Protein AF-A0A9D0HNZ4-F1 (afdb_monomer_lite)

Foldseek 3Di:
DQDQACPLPHGPVVLVVLVFDSNDNCSRSQNPQPLPPRHGQVVQPDPCPPVLDDGSSQCQCQDQPCLLQHGPVQADDSNDSQDQRCPLPGGSNVCLVQVFDSNDSVGDRDDDDPPDDDDDDDDDDDDDDDDDDDDDDDDDDDDDDDDDDDDDDPDPAPPLQVQLVVLCVVQFQDADDLALRTDPSNLVSLVVNLVSCVVPQPWAKEWEFEAAPPDDQVSQQSRRQSNQVSSLSNSVSNPHDSVSYDYGYPYNVDQPDDSPDPVSRVVRRGIHIGTPDD

pLDDT: mean 73.33, std 22.2, range [24.03, 97.5]

Sequence (278 aa):
VNNDSDRDGFSNIAEKKAGTNPLDVASHPTLKDTDKDGKPDKDEMGKDSDKYSKSDVVESAILDNDSDGVVDELDSDDADPKNDSDGDGVSNIDEKSAGTNPLDKNEKPEVKEENTTVEENNVTTTTDETAKDTNNTPATVESKEEANTTEDAAVDESGVQKEIRDLLQLEHIKFEVDSSIITPEGIETIKKIYAILKKYPNKKMEIAGHTDSDGDAAYNQNLSQERVDMVKKALIQFGLNGENFTTKGYGESKPLVPNDSPENKAKNRRVEFILIGE

Secondary structure (DSSP, 8-state):
----SS-SSS-HHHHHHHT--TT-TTS-TTT--SS-SSS-HHHH----SSSS-S-GGGTTTT--SS-SSS-TTT-SSTT-TT--SSSSSS-HHHHHHHT--TT-TTS--------------------------------------------S------HHHHHHHHHHTTS---B-TTS-PBPHHHHHHHHHHHHHHTT-TT--EEEEEE--SSS-HHHHHHHHHHHHHHHHHHHHHTT--GGGEEEEE-GGGS-SS-TTSHHHHHHHSEEEEEE---

Radius of gyration: 26.39 Å; chains: 1; bounding box: 71×68×71 Å

Structure (mmCIF, N/CA/C/O backbone):
data_AF-A0A9D0HNZ4-F1
#
_entry.id   AF-A0A9D0HNZ4-F1
#
loop_
_atom_site.group_PDB
_atom_site.id
_atom_site.type_symbol
_atom_site.label_atom_id
_atom_site.label_alt_id
_atom_site.label_comp_id
_atom_site.label_asym_id
_atom_site.label_entity_id
_atom_site.label_seq_id
_atom_site.pdbx_PDB_ins_code
_atom_site.Cartn_x
_atom_site.Cartn_y
_atom_site.Cartn_z
_atom_site.occupancy
_atom_site.B_iso_or_equiv
_atom_site.auth_seq_id
_atom_site.auth_comp_id
_atom_site.auth_asym_id
_atom_site.auth_atom_id
_atom_site.pdbx_PDB_model_num
ATOM 1 N N . VAL A 1 1 ? 34.260 13.619 -16.881 1.00 50.41 1 VAL A N 1
ATOM 2 C CA . VAL A 1 1 ? 33.749 14.669 -17.787 1.00 50.41 1 VAL A CA 1
ATOM 3 C C . VAL A 1 1 ? 32.467 15.154 -17.157 1.00 50.41 1 VAL A C 1
ATOM 5 O O . VAL A 1 1 ? 31.554 14.346 -17.050 1.00 50.41 1 VAL A O 1
ATOM 8 N N . ASN A 1 2 ? 32.427 16.392 -16.667 1.00 61.09 2 ASN A N 1
ATOM 9 C CA . ASN A 1 2 ? 31.177 16.981 -16.191 1.00 61.09 2 ASN A CA 1
ATOM 10 C C . ASN A 1 2 ? 30.429 17.451 -17.433 1.00 61.09 2 ASN A C 1
ATOM 12 O O . ASN A 1 2 ? 30.530 18.608 -17.826 1.00 61.09 2 ASN A O 1
ATOM 16 N N . ASN A 1 3 ? 29.799 16.493 -18.109 1.00 86.19 3 ASN A N 1
ATOM 17 C CA . ASN A 1 3 ? 28.747 16.821 -19.045 1.00 86.19 3 ASN A CA 1
ATOM 18 C C . ASN A 1 3 ? 27.539 17.239 -18.208 1.00 86.19 3 ASN A C 1
ATOM 20 O O . ASN A 1 3 ? 27.162 16.540 -17.268 1.00 86.19 3 ASN A O 1
ATOM 24 N N . ASP A 1 4 ? 27.043 18.403 -18.573 1.00 86.50 4 ASP A N 1
ATOM 25 C CA . ASP A 1 4 ? 25.838 19.099 -18.159 1.00 86.50 4 ASP A CA 1
ATOM 26 C C . ASP A 1 4 ? 25.234 19.485 -19.520 1.00 86.50 4 ASP A C 1
ATOM 28 O O . ASP A 1 4 ? 25.934 20.088 -20.351 1.00 86.50 4 ASP A O 1
ATOM 32 N N . SER A 1 5 ? 24.056 18.952 -19.847 1.00 90.56 5 SER A N 1
ATOM 33 C CA . SER A 1 5 ? 23.612 18.839 -21.249 1.00 90.56 5 SER A CA 1
ATOM 34 C C . SER A 1 5 ? 22.492 19.804 -21.625 1.00 90.56 5 SER A C 1
ATOM 36 O O . SER A 1 5 ? 22.476 20.290 -22.759 1.00 90.56 5 SER A O 1
ATOM 38 N N . ASP A 1 6 ? 21.618 20.132 -20.681 1.00 85.31 6 ASP A N 1
ATOM 39 C CA . ASP A 1 6 ? 20.603 21.187 -20.761 1.00 85.31 6 ASP A CA 1
ATOM 40 C C . ASP A 1 6 ? 21.066 22.506 -20.110 1.00 85.31 6 ASP A C 1
ATOM 42 O O . ASP A 1 6 ? 20.575 23.566 -20.511 1.00 85.31 6 ASP A O 1
ATOM 46 N N . ARG A 1 7 ? 22.113 22.467 -19.266 1.00 87.81 7 ARG A N 1
ATOM 47 C CA . ARG A 1 7 ? 22.748 23.611 -18.577 1.00 87.81 7 ARG A CA 1
ATOM 48 C C . ARG A 1 7 ? 21.975 24.098 -17.362 1.00 87.81 7 ARG A C 1
ATOM 50 O O . ARG A 1 7 ? 21.960 25.300 -17.086 1.00 87.81 7 ARG A O 1
ATOM 57 N N . ASP A 1 8 ? 21.362 23.158 -16.651 1.00 82.69 8 ASP A N 1
ATOM 58 C CA . ASP A 1 8 ? 20.686 23.387 -15.376 1.00 82.69 8 ASP A CA 1
ATOM 59 C C . ASP A 1 8 ? 21.688 23.637 -14.215 1.00 82.69 8 ASP A C 1
ATOM 61 O O . ASP A 1 8 ? 21.381 24.362 -13.268 1.00 82.69 8 ASP A O 1
ATOM 65 N N . GLY A 1 9 ? 22.932 23.150 -14.348 1.00 84.06 9 GLY A N 1
ATOM 66 C CA . GLY A 1 9 ? 24.028 23.281 -13.378 1.00 84.06 9 GLY A CA 1
ATOM 67 C C . GLY A 1 9 ? 24.435 21.968 -12.694 1.00 84.06 9 GLY A C 1
ATOM 68 O O . GLY A 1 9 ? 25.461 21.919 -12.001 1.00 84.06 9 GLY A O 1
ATOM 69 N N . PHE A 1 10 ? 23.672 20.899 -12.902 1.00 82.25 10 PHE A N 1
ATOM 70 C CA . PHE A 1 10 ? 23.975 19.532 -12.508 1.00 82.25 10 PHE A CA 1
ATOM 71 C C . PHE A 1 10 ? 24.675 18.796 -13.655 1.00 82.25 10 PHE A C 1
ATOM 73 O O . PHE A 1 10 ? 24.855 19.297 -14.757 1.00 82.25 10 PHE A O 1
ATOM 80 N N . SER A 1 11 ? 25.201 17.608 -13.364 1.00 88.06 11 SER A N 1
ATOM 81 C CA . SER A 1 11 ? 25.812 16.773 -14.402 1.00 88.06 11 SER A CA 1
ATOM 82 C C . SER A 1 11 ? 24.901 15.603 -14.720 1.00 88.06 11 SER A C 1
ATOM 84 O O . SER A 1 11 ? 24.328 15.038 -13.786 1.00 88.06 11 SER A O 1
ATOM 86 N N . ASN A 1 12 ? 24.933 15.120 -15.967 1.00 84.88 12 ASN A N 1
ATOM 87 C CA . ASN A 1 12 ? 24.149 13.967 -16.440 1.00 84.88 12 ASN A CA 1
ATOM 88 C C . ASN A 1 12 ? 24.266 12.715 -15.537 1.00 84.88 12 ASN A C 1
ATOM 90 O O . ASN A 1 12 ? 23.434 11.812 -15.597 1.00 84.88 12 ASN A O 1
ATOM 94 N N . ILE A 1 13 ? 25.337 12.614 -14.738 1.00 84.81 13 ILE A N 1
ATOM 95 C CA . ILE A 1 13 ? 25.594 11.526 -13.781 1.00 84.81 13 ILE A CA 1
ATOM 96 C C . ILE A 1 13 ? 24.868 11.755 -12.443 1.00 84.81 13 ILE A C 1
ATOM 98 O O . ILE A 1 13 ? 24.419 10.792 -11.827 1.00 84.81 13 ILE A O 1
ATOM 102 N N . ALA A 1 14 ? 24.768 13.005 -11.984 1.00 82.00 14 ALA A N 1
ATOM 103 C CA . ALA A 1 14 ? 24.044 13.381 -10.771 1.00 82.00 14 ALA A CA 1
ATOM 104 C C . ALA A 1 14 ? 22.527 13.294 -10.987 1.00 82.00 14 ALA A C 1
ATOM 106 O O . ALA A 1 14 ? 21.836 12.676 -10.187 1.00 82.00 14 ALA A O 1
ATOM 107 N N . GLU A 1 15 ? 22.040 13.814 -12.110 1.00 84.00 15 GLU A N 1
ATOM 108 C CA . GLU A 1 15 ? 20.633 13.769 -12.524 1.00 84.00 15 GLU A CA 1
ATOM 109 C C . GLU A 1 15 ? 20.134 12.330 -12.674 1.00 84.00 15 GLU A C 1
ATOM 111 O O . GLU A 1 15 ? 19.195 11.911 -12.001 1.00 84.00 15 GLU A O 1
ATOM 116 N N . LYS A 1 16 ? 20.874 11.497 -13.421 1.00 82.31 16 LYS A N 1
ATOM 117 C CA . LYS A 1 16 ? 20.586 10.060 -13.534 1.00 82.31 16 LYS A CA 1
ATOM 118 C C . LYS A 1 16 ? 20.648 9.312 -12.189 1.00 82.31 16 LYS A C 1
ATOM 120 O O . LYS A 1 16 ? 20.080 8.229 -12.076 1.00 82.31 16 LYS A O 1
ATOM 125 N N . LYS A 1 17 ? 21.331 9.855 -11.174 1.00 78.00 17 LYS A N 1
ATOM 126 C CA . LYS A 1 17 ? 21.324 9.315 -9.804 1.00 78.00 17 LYS A CA 1
ATOM 127 C C . LYS A 1 17 ? 20.122 9.822 -8.987 1.00 78.00 17 LYS A C 1
ATOM 129 O O . LYS A 1 17 ? 19.661 9.096 -8.115 1.00 78.00 17 LYS A O 1
ATOM 134 N N . ALA A 1 18 ? 19.629 11.030 -9.262 1.00 68.88 18 ALA A N 1
ATOM 135 C CA . ALA A 1 18 ? 18.406 11.596 -8.685 1.00 68.88 18 ALA A CA 1
ATOM 136 C C . ALA A 1 18 ? 17.118 11.079 -9.364 1.00 68.88 18 ALA A C 1
ATOM 138 O O . ALA A 1 18 ? 16.029 11.256 -8.829 1.00 68.88 18 ALA A O 1
ATOM 139 N N . GLY A 1 19 ? 17.237 10.435 -10.529 1.00 72.94 19 GLY A N 1
ATOM 140 C CA . GLY A 1 19 ? 16.106 9.951 -11.325 1.00 72.94 19 GLY A CA 1
ATOM 141 C C . GLY A 1 19 ? 15.542 10.985 -12.304 1.00 72.94 19 GLY A C 1
ATOM 142 O O . GLY A 1 19 ? 14.484 10.745 -12.877 1.00 72.94 19 GLY A O 1
ATOM 143 N N . THR A 1 20 ? 16.228 12.112 -12.515 1.00 77.25 20 THR A N 1
ATOM 144 C CA . THR A 1 20 ? 15.777 13.177 -13.422 1.00 77.25 20 THR A CA 1
ATOM 145 C C . THR A 1 20 ? 16.354 13.047 -14.840 1.00 77.25 20 THR A C 1
ATOM 147 O O . THR A 1 20 ? 17.229 12.212 -15.100 1.00 77.25 20 THR A O 1
ATOM 150 N N . ASN A 1 21 ? 15.808 13.816 -15.789 1.00 80.25 21 ASN A N 1
ATOM 151 C CA . ASN A 1 21 ? 16.063 13.690 -17.228 1.00 80.25 21 ASN A CA 1
ATOM 152 C C . ASN A 1 21 ? 17.145 14.672 -17.732 1.00 80.25 21 ASN A C 1
ATOM 154 O O . ASN A 1 21 ? 16.831 15.844 -17.918 1.00 80.25 21 ASN A O 1
ATOM 158 N N . PRO A 1 22 ? 18.357 14.200 -18.091 1.00 86.25 22 PRO A N 1
ATOM 159 C CA . PRO A 1 22 ? 19.512 15.062 -18.339 1.00 86.25 22 PRO A CA 1
ATOM 160 C C . PRO A 1 22 ? 19.612 15.597 -19.771 1.00 86.25 22 PRO A C 1
ATOM 162 O O . PRO A 1 22 ? 20.643 15.466 -20.448 1.00 86.25 22 PRO A O 1
ATOM 165 N N . LEU A 1 23 ? 18.475 16.100 -20.246 1.00 87.69 23 LEU A N 1
ATOM 166 C CA . LEU A 1 23 ? 18.207 16.746 -21.532 1.00 87.69 23 LEU A CA 1
ATOM 167 C C . LEU A 1 23 ? 17.050 17.768 -21.409 1.00 87.69 23 LEU A C 1
ATOM 169 O O . LEU A 1 23 ? 16.544 18.237 -22.432 1.00 87.69 23 LEU A O 1
ATOM 173 N N . ASP A 1 24 ? 16.591 18.069 -20.193 1.00 81.44 24 ASP A N 1
ATOM 174 C CA . ASP A 1 24 ? 15.400 18.858 -19.894 1.00 81.44 24 ASP A CA 1
ATOM 175 C C . ASP A 1 24 ? 15.616 19.691 -18.626 1.00 81.44 24 ASP A C 1
ATOM 177 O O . ASP A 1 24 ? 15.477 19.205 -17.508 1.00 81.44 24 ASP A O 1
ATOM 181 N N . VAL A 1 25 ? 15.869 20.986 -18.823 1.00 81.25 25 VAL A N 1
ATOM 182 C CA . VAL A 1 25 ? 16.140 21.979 -17.767 1.00 81.25 25 VAL A CA 1
ATOM 183 C C . VAL A 1 25 ? 14.995 22.154 -16.749 1.00 81.25 25 VAL A C 1
ATOM 185 O O . VAL A 1 25 ? 15.185 22.801 -15.721 1.00 81.25 25 VAL A O 1
ATOM 188 N N . ALA A 1 26 ? 13.796 21.614 -17.014 1.00 76.69 26 ALA A N 1
ATOM 189 C CA . ALA A 1 26 ? 12.716 21.545 -16.025 1.00 76.69 26 ALA A CA 1
ATOM 190 C C . ALA A 1 26 ? 12.848 20.328 -15.085 1.00 76.69 26 ALA A C 1
ATOM 192 O O . ALA A 1 26 ? 12.381 20.375 -13.950 1.00 76.69 26 ALA A O 1
ATOM 193 N N . SER A 1 27 ? 13.529 19.264 -15.519 1.00 74.56 27 SER A N 1
ATOM 194 C CA . SER A 1 27 ? 13.831 18.050 -14.749 1.00 74.56 27 SER A CA 1
ATOM 195 C C . SER A 1 27 ? 15.070 18.244 -13.855 1.00 74.56 27 SER A C 1
ATOM 197 O O . SER A 1 27 ? 15.983 17.423 -13.802 1.00 74.56 27 SER A O 1
ATOM 199 N N . HIS A 1 28 ? 15.112 19.364 -13.139 1.00 77.69 28 HIS A N 1
ATOM 200 C CA . HIS A 1 28 ? 16.240 19.760 -12.298 1.00 77.69 28 HIS A CA 1
ATOM 201 C C . HIS A 1 28 ? 16.251 18.945 -10.985 1.00 77.69 28 HIS A C 1
ATOM 203 O O . HIS A 1 28 ? 15.214 18.877 -10.319 1.00 77.69 28 HIS A O 1
ATOM 209 N N . PRO A 1 29 ? 17.385 18.379 -10.518 1.00 74.69 29 PRO A N 1
ATOM 210 C CA . PRO A 1 29 ? 17.441 17.541 -9.309 1.00 74.69 29 PRO A CA 1
ATOM 211 C C . PRO A 1 29 ? 16.945 18.175 -8.001 1.00 74.69 29 PRO A C 1
ATOM 213 O O . PRO A 1 29 ? 16.698 17.452 -7.043 1.00 74.69 29 PRO A O 1
ATOM 216 N N . THR A 1 30 ? 16.808 19.505 -7.932 1.00 74.75 30 THR A N 1
ATOM 217 C CA . THR A 1 30 ? 16.217 20.211 -6.773 1.00 74.75 30 THR A CA 1
ATOM 218 C C . THR A 1 30 ? 14.801 20.750 -7.015 1.00 74.75 30 THR A C 1
ATOM 220 O O . THR A 1 30 ? 14.305 21.515 -6.189 1.00 74.75 30 THR A O 1
ATOM 223 N N . LEU A 1 31 ? 14.216 20.451 -8.177 1.00 72.06 31 LEU A N 1
ATOM 224 C CA . LEU A 1 31 ? 12.817 20.712 -8.548 1.00 72.06 31 LEU A CA 1
ATOM 225 C C . LEU A 1 31 ? 12.065 19.402 -8.843 1.00 72.06 31 LEU A C 1
ATOM 227 O O . LEU A 1 31 ? 10.914 19.439 -9.264 1.00 72.06 31 LEU A O 1
ATOM 231 N N . LYS A 1 32 ? 12.723 18.252 -8.637 1.00 71.31 32 LYS A N 1
ATOM 232 C CA . LYS A 1 32 ? 12.044 16.974 -8.476 1.00 71.31 32 LYS A CA 1
ATOM 233 C C . LYS A 1 32 ? 11.139 17.096 -7.251 1.00 71.31 32 LYS A C 1
ATOM 235 O O . LYS A 1 32 ? 11.575 17.594 -6.217 1.00 71.31 32 LYS A O 1
ATOM 240 N N . ASP A 1 33 ? 9.899 16.715 -7.469 1.00 63.16 33 ASP A N 1
ATOM 241 C CA . ASP A 1 33 ? 8.741 16.773 -6.592 1.00 63.16 33 ASP A CA 1
ATOM 242 C C . ASP A 1 33 ? 8.030 15.448 -6.911 1.00 63.16 33 ASP A C 1
ATOM 244 O O . ASP A 1 33 ? 7.762 15.150 -8.087 1.00 63.16 33 ASP A O 1
ATOM 248 N N . THR A 1 34 ? 7.955 14.559 -5.920 1.00 67.56 34 THR A N 1
ATOM 249 C CA . THR A 1 34 ? 7.777 13.119 -6.162 1.00 67.56 34 THR A CA 1
ATOM 250 C C . THR A 1 34 ? 6.326 12.687 -6.049 1.00 67.56 34 THR A C 1
ATOM 252 O O . THR A 1 34 ? 5.860 11.939 -6.917 1.00 67.56 34 THR A O 1
ATOM 255 N N . ASP A 1 35 ? 5.606 13.175 -5.041 1.00 57.19 35 ASP A N 1
ATOM 256 C CA . ASP A 1 35 ? 4.173 12.944 -4.854 1.00 57.19 35 ASP A CA 1
ATOM 257 C C . ASP A 1 35 ? 3.288 14.056 -5.459 1.00 57.19 35 ASP A C 1
ATOM 259 O O . ASP A 1 35 ? 2.143 13.760 -5.822 1.00 57.19 35 ASP A O 1
ATOM 263 N N . LYS A 1 36 ? 3.861 15.237 -5.759 1.00 60.44 36 LYS A N 1
ATOM 264 C CA . LYS A 1 36 ? 3.233 16.403 -6.417 1.00 60.44 36 LYS A CA 1
ATOM 265 C C . LYS A 1 36 ? 2.392 17.266 -5.473 1.00 60.44 36 LYS A C 1
ATOM 267 O O . LYS A 1 36 ? 1.405 17.857 -5.925 1.00 60.44 36 LYS A O 1
ATOM 272 N N . ASP A 1 3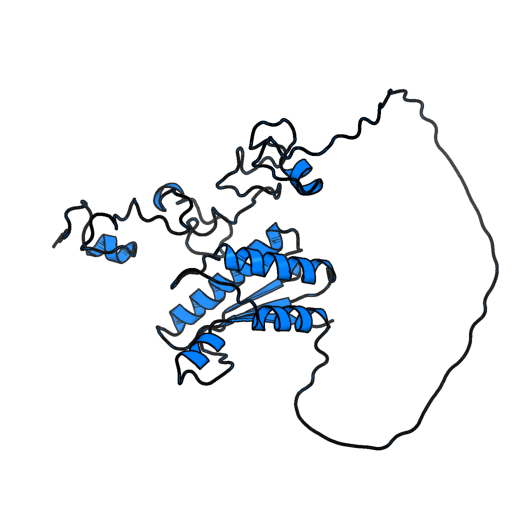7 ? 2.787 17.365 -4.200 1.00 56.25 37 ASP A N 1
ATOM 273 C CA . ASP A 1 37 ? 2.239 18.340 -3.238 1.00 56.25 37 ASP A CA 1
ATOM 274 C C . ASP A 1 37 ? 2.599 19.803 -3.610 1.00 56.25 37 ASP A C 1
ATOM 276 O O . ASP A 1 37 ? 1.830 20.736 -3.359 1.00 56.25 37 ASP A O 1
ATOM 280 N N . GLY A 1 38 ? 3.724 20.005 -4.309 1.00 59.53 38 GLY A N 1
ATOM 281 C CA . GLY A 1 38 ? 4.279 21.306 -4.696 1.00 59.53 38 GLY A CA 1
ATOM 282 C C . GLY A 1 38 ? 5.527 21.731 -3.906 1.00 59.53 38 GLY A C 1
ATOM 283 O O . GLY A 1 38 ? 6.057 22.826 -4.146 1.00 59.53 38 GLY A O 1
ATOM 284 N N . LYS A 1 39 ? 6.018 20.888 -2.993 1.00 62.75 39 LYS A N 1
ATOM 285 C CA . LYS A 1 39 ? 7.312 20.978 -2.314 1.00 62.75 39 LYS A CA 1
ATOM 286 C C . LYS A 1 39 ? 8.316 20.058 -3.040 1.00 62.75 39 LYS A C 1
ATOM 288 O O . LYS A 1 39 ? 8.020 18.911 -3.340 1.00 62.75 39 LYS A O 1
ATOM 293 N N . PRO A 1 40 ? 9.534 20.523 -3.372 1.00 66.50 40 PRO A N 1
ATOM 294 C CA . PRO A 1 40 ? 10.525 19.641 -3.988 1.00 66.50 40 PRO A CA 1
ATOM 295 C C . PRO A 1 40 ? 11.164 18.684 -2.973 1.00 66.50 40 PRO A C 1
ATOM 297 O O . PRO A 1 40 ? 11.567 19.153 -1.906 1.00 66.50 40 PRO A O 1
ATOM 300 N N . ASP A 1 41 ? 11.447 17.439 -3.387 1.00 65.88 41 ASP A N 1
ATOM 301 C CA . ASP A 1 41 ? 12.134 16.348 -2.659 1.00 65.88 41 ASP A CA 1
ATOM 302 C C . ASP A 1 41 ? 13.143 16.830 -1.600 1.00 65.88 41 ASP A C 1
ATOM 304 O O . ASP A 1 41 ? 13.231 16.355 -0.471 1.00 65.88 41 ASP A O 1
ATOM 308 N N . LYS A 1 42 ? 13.996 17.768 -2.019 1.00 65.31 42 LYS A N 1
ATOM 309 C CA . LYS A 1 42 ? 15.138 18.293 -1.264 1.00 65.31 42 LYS A CA 1
ATOM 310 C C . LYS A 1 42 ? 14.772 19.110 -0.019 1.00 65.31 42 LYS A C 1
ATOM 312 O O . LYS A 1 42 ? 15.663 19.333 0.799 1.00 65.31 42 LYS A O 1
ATOM 317 N N . ASP A 1 43 ? 13.531 19.579 0.095 1.00 64.81 43 ASP A N 1
ATOM 318 C CA . ASP A 1 43 ? 13.022 20.307 1.265 1.00 64.81 43 ASP A CA 1
ATOM 319 C C . ASP A 1 43 ? 12.318 19.359 2.253 1.00 64.81 43 ASP A C 1
ATOM 321 O O . ASP A 1 43 ? 12.326 19.627 3.451 1.00 64.81 43 ASP A O 1
ATOM 325 N N . GLU A 1 44 ? 11.804 18.222 1.770 1.00 62.72 44 GLU A N 1
ATOM 326 C CA . GLU A 1 44 ? 11.211 17.142 2.574 1.00 62.72 44 GLU A CA 1
ATOM 327 C C . GLU A 1 44 ? 12.248 16.125 3.097 1.00 62.72 44 GLU A C 1
ATOM 329 O O . GLU A 1 44 ? 11.916 15.240 3.881 1.00 62.72 44 GLU A O 1
ATOM 334 N N . MET A 1 45 ? 13.509 16.198 2.642 1.00 55.31 45 MET A N 1
ATOM 335 C CA . MET A 1 45 ? 14.589 15.258 2.990 1.00 55.31 45 MET A CA 1
ATOM 336 C C . MET A 1 45 ? 14.959 15.292 4.490 1.00 55.31 45 MET A C 1
ATOM 338 O O . MET A 1 45 ? 15.962 15.888 4.904 1.00 55.31 45 MET A O 1
ATOM 342 N N . GLY A 1 46 ? 14.152 14.607 5.296 1.00 54.97 46 GLY A N 1
ATOM 343 C CA . GLY A 1 46 ? 14.283 14.453 6.736 1.00 54.97 46 GLY A CA 1
ATOM 344 C C . GLY A 1 46 ? 15.243 13.335 7.154 1.00 54.97 46 GLY A C 1
ATOM 345 O O . GLY A 1 46 ? 16.391 13.235 6.703 1.00 54.97 46 GLY A O 1
ATOM 346 N N . LYS A 1 47 ? 14.797 12.534 8.123 1.00 46.12 47 LYS A N 1
ATOM 347 C CA . LYS A 1 47 ? 15.516 11.361 8.630 1.00 46.12 47 LYS A CA 1
ATOM 348 C C . LYS A 1 47 ? 14.544 10.204 8.865 1.00 46.12 47 LYS A C 1
ATOM 350 O O . LYS A 1 47 ? 14.332 9.880 10.033 1.00 46.12 47 LYS A O 1
ATOM 355 N N . ASP A 1 48 ? 14.067 9.564 7.795 1.00 48.34 48 ASP A N 1
ATOM 356 C CA . ASP A 1 48 ? 13.583 8.166 7.788 1.00 48.34 48 ASP A CA 1
ATOM 357 C C . ASP A 1 48 ? 12.922 7.766 9.122 1.00 48.34 48 ASP A C 1
ATOM 359 O O . ASP A 1 48 ? 13.511 7.085 9.980 1.00 48.34 48 ASP A O 1
ATOM 363 N N . SER A 1 49 ? 11.736 8.333 9.343 1.00 51.66 49 SER A N 1
ATOM 364 C CA . SER A 1 49 ? 11.079 8.329 10.649 1.00 51.66 49 SER A CA 1
ATOM 365 C C . SER A 1 49 ? 10.707 6.913 11.102 1.00 51.66 49 SER A C 1
ATOM 367 O O . SER A 1 49 ? 10.866 6.570 12.282 1.00 51.66 49 SER A O 1
ATOM 369 N N . ASP A 1 50 ? 10.265 6.056 10.173 1.00 50.03 50 ASP A N 1
ATOM 370 C CA . ASP A 1 50 ? 9.680 4.749 10.489 1.00 50.03 50 ASP A CA 1
ATOM 371 C C . ASP A 1 50 ? 10.488 3.511 10.030 1.00 50.03 50 ASP A C 1
ATOM 373 O O . ASP A 1 50 ? 10.354 2.458 10.667 1.00 50.03 50 ASP A O 1
ATOM 377 N N . LYS A 1 51 ? 11.438 3.650 9.085 1.00 50.16 51 LYS A N 1
ATOM 378 C CA . LYS A 1 51 ? 12.282 2.588 8.477 1.00 50.16 51 LYS A CA 1
ATOM 379 C C . LYS A 1 51 ? 11.583 1.668 7.470 1.00 50.16 51 LYS A C 1
ATOM 381 O O . LYS A 1 51 ? 12.161 0.630 7.123 1.00 50.16 51 LYS A O 1
ATOM 386 N N . TYR A 1 52 ? 10.378 1.996 7.003 1.00 43.88 52 TYR A N 1
ATOM 387 C CA . TYR A 1 52 ? 9.617 1.168 6.057 1.00 43.88 52 TYR A CA 1
ATOM 388 C C . TYR A 1 52 ? 9.720 1.626 4.593 1.00 43.88 52 TYR A C 1
ATOM 390 O O . TYR A 1 52 ? 9.394 0.841 3.700 1.00 43.88 52 TYR A O 1
ATOM 398 N N . SER A 1 53 ? 10.252 2.816 4.298 1.00 48.22 53 SER A N 1
ATOM 399 C CA . SER A 1 53 ? 10.638 3.214 2.935 1.00 48.22 53 SER A CA 1
ATOM 400 C C . SER A 1 53 ? 11.899 4.086 2.894 1.00 48.22 53 SER A C 1
ATOM 402 O O . SER A 1 53 ? 12.427 4.512 3.913 1.00 48.22 53 SER A O 1
ATOM 404 N N . LYS A 1 54 ? 12.493 4.248 1.701 1.00 44.41 54 LYS A N 1
ATOM 405 C CA . LYS A 1 54 ? 13.801 4.924 1.512 1.00 44.41 54 LYS A CA 1
ATOM 406 C C . LYS A 1 54 ? 13.694 6.394 1.085 1.00 44.41 54 LYS A C 1
ATOM 408 O O . LYS A 1 54 ? 14.669 6.942 0.569 1.00 44.41 54 LYS A O 1
ATOM 413 N N . SER A 1 55 ? 12.523 6.992 1.263 1.00 50.50 55 SER A N 1
ATOM 414 C CA . SER A 1 55 ? 12.168 8.315 0.759 1.00 50.50 55 SER A CA 1
ATOM 415 C C . SER A 1 55 ? 11.094 8.926 1.656 1.00 50.50 55 SER A C 1
ATOM 417 O O . SER A 1 55 ? 9.930 8.582 1.492 1.00 50.50 55 SER A O 1
ATOM 419 N N . ASP A 1 56 ? 11.476 9.868 2.530 1.00 49.00 56 ASP A N 1
ATOM 420 C CA . ASP A 1 56 ? 10.514 10.735 3.241 1.00 49.00 56 ASP A CA 1
ATOM 421 C C . ASP A 1 56 ? 9.566 11.432 2.224 1.00 49.00 56 ASP A C 1
ATOM 423 O O . ASP A 1 56 ? 8.371 11.528 2.471 1.00 49.00 56 ASP A O 1
ATOM 427 N N . VAL A 1 57 ? 10.081 11.744 1.017 1.00 48.94 57 VAL A N 1
ATOM 428 C CA . VAL A 1 57 ? 9.432 12.348 -0.187 1.00 48.94 57 VAL A CA 1
ATOM 429 C C . VAL A 1 57 ? 8.258 11.559 -0.823 1.00 48.94 57 VAL A C 1
ATOM 431 O O . VAL A 1 57 ? 7.937 11.699 -2.004 1.00 48.94 57 VAL A O 1
ATOM 434 N N . VAL A 1 58 ? 7.720 10.585 -0.093 1.00 49.00 58 VAL A N 1
ATOM 435 C CA . VAL A 1 58 ? 6.593 9.696 -0.453 1.00 49.00 58 VAL A CA 1
ATOM 436 C C . VAL A 1 58 ? 5.640 9.520 0.740 1.00 49.00 58 VAL A C 1
ATOM 438 O O . VAL A 1 58 ? 4.542 8.973 0.609 1.00 49.00 58 VAL A O 1
ATOM 441 N N . GLU A 1 59 ? 6.075 9.946 1.922 1.00 53.09 59 GLU A N 1
ATOM 442 C CA . GLU A 1 59 ? 5.397 9.759 3.192 1.00 53.09 59 GLU A CA 1
ATOM 443 C C . GLU A 1 59 ? 4.725 11.059 3.650 1.00 53.09 59 GLU A C 1
ATOM 445 O O . GLU A 1 59 ? 3.682 10.961 4.286 1.00 53.09 59 GLU A O 1
ATOM 450 N N . SER A 1 60 ? 5.236 12.233 3.251 1.00 55.22 60 SER A N 1
ATOM 451 C CA . SER A 1 60 ? 4.685 13.575 3.515 1.00 55.22 60 SER A CA 1
ATOM 452 C C . SER A 1 60 ? 3.169 13.671 3.299 1.00 55.22 60 SER A C 1
ATOM 454 O O . SER A 1 60 ? 2.428 13.894 4.253 1.00 55.22 60 SER A O 1
ATOM 456 N N . ALA A 1 61 ? 2.680 13.400 2.083 1.00 53.62 61 ALA A N 1
ATOM 457 C CA . ALA A 1 61 ? 1.255 13.487 1.734 1.00 53.62 61 ALA A CA 1
ATOM 458 C C . ALA A 1 61 ? 0.353 12.391 2.357 1.00 53.62 61 ALA A C 1
ATOM 460 O O . ALA A 1 61 ? -0.812 12.242 1.971 1.00 53.62 61 ALA A O 1
ATOM 461 N N . ILE A 1 62 ? 0.886 11.560 3.262 1.00 57.88 62 ILE A N 1
ATOM 462 C CA . ILE A 1 62 ? 0.188 10.421 3.881 1.00 57.88 62 ILE A CA 1
ATOM 463 C C . ILE A 1 62 ? 0.398 10.364 5.405 1.00 57.88 62 ILE A C 1
ATOM 465 O O . ILE A 1 62 ? -0.463 9.818 6.089 1.00 57.88 62 ILE A O 1
ATOM 469 N N . LEU A 1 63 ? 1.513 10.852 5.959 1.00 66.62 63 LEU A N 1
ATOM 470 C CA . LEU A 1 63 ? 1.826 10.806 7.393 1.00 66.62 63 LEU A CA 1
ATOM 471 C C . LEU A 1 63 ? 0.883 11.718 8.195 1.00 66.62 63 LEU A C 1
ATOM 473 O O . LEU A 1 63 ? 0.549 12.789 7.728 1.00 66.62 63 LEU A O 1
ATOM 477 N N . ASP A 1 64 ? 0.424 11.230 9.348 1.00 71.44 64 ASP A N 1
ATOM 478 C CA . ASP A 1 64 ? -0.528 11.849 10.292 1.00 71.44 64 ASP A CA 1
ATOM 479 C C . ASP A 1 64 ? 0.042 11.471 11.675 1.00 71.44 64 ASP A C 1
ATOM 481 O O . ASP A 1 64 ? -0.337 10.454 12.275 1.00 71.44 64 ASP A O 1
ATOM 485 N N . ASN A 1 65 ? 1.150 12.130 12.044 1.00 80.12 65 ASN A N 1
ATOM 486 C CA . ASN A 1 65 ? 2.106 11.682 13.070 1.00 80.12 65 ASN A CA 1
ATOM 487 C C . ASN A 1 65 ? 1.520 11.680 14.490 1.00 80.12 65 ASN A C 1
ATOM 489 O O . ASN A 1 65 ? 1.799 10.762 15.269 1.00 80.12 65 ASN A O 1
ATOM 493 N N . ASP A 1 66 ? 0.669 12.650 14.814 1.00 76.56 66 ASP A N 1
ATOM 494 C CA . ASP A 1 66 ? -0.059 12.706 16.082 1.00 76.56 66 ASP A CA 1
ATOM 495 C C . ASP A 1 66 ? -1.467 12.075 16.029 1.00 76.56 66 ASP A C 1
ATOM 497 O O . ASP A 1 66 ? -2.072 11.808 17.075 1.00 76.56 66 ASP A O 1
ATOM 501 N N . SER A 1 67 ? -1.921 11.707 14.823 1.00 84.38 67 SER A N 1
ATOM 502 C CA . SER A 1 67 ? -3.208 11.074 14.527 1.00 84.38 67 SER A CA 1
ATOM 503 C C . SER A 1 67 ? -4.438 11.986 14.673 1.00 84.38 67 SER A C 1
ATOM 505 O O . SER A 1 67 ? -5.543 11.471 14.912 1.00 84.38 67 SER A O 1
ATOM 507 N N . ASP A 1 68 ? -4.301 13.301 14.473 1.00 77.50 68 ASP A N 1
ATOM 508 C CA . ASP A 1 68 ? -5.382 14.294 14.566 1.00 77.50 68 ASP A CA 1
ATOM 509 C C . ASP A 1 68 ? -6.331 14.375 13.357 1.00 77.50 68 ASP A C 1
ATOM 511 O O . ASP A 1 68 ? -7.501 14.694 13.549 1.00 77.50 68 ASP A O 1
ATOM 515 N N . GLY A 1 69 ? -5.903 13.974 12.150 1.00 77.94 69 GLY A N 1
ATOM 516 C CA . GLY A 1 69 ? -6.738 13.952 10.936 1.00 77.94 69 GLY A CA 1
ATOM 517 C C . GLY A 1 69 ? -6.273 14.822 9.776 1.00 77.94 69 GLY A C 1
ATOM 518 O O . GLY A 1 69 ? -6.792 14.639 8.670 1.00 77.94 69 GLY A O 1
ATOM 519 N N . VAL A 1 70 ? -5.298 15.693 9.998 1.00 77.12 70 VAL A N 1
ATOM 520 C CA . VAL A 1 70 ? -4.497 16.332 8.953 1.00 77.12 70 VAL A CA 1
ATOM 521 C C . VAL A 1 70 ? -3.278 15.446 8.652 1.00 77.12 70 VAL A C 1
ATOM 523 O O . VAL A 1 70 ? -3.034 14.449 9.329 1.00 77.12 70 VAL A O 1
ATOM 526 N N . VAL A 1 71 ? -2.568 15.733 7.562 1.00 77.81 71 VAL A N 1
ATOM 527 C CA . VAL A 1 71 ? -1.266 15.113 7.277 1.00 77.81 71 VAL A CA 1
ATOM 528 C C . VAL A 1 71 ? -0.147 16.098 7.593 1.00 77.81 71 VAL A C 1
ATOM 530 O O . VAL A 1 71 ? -0.321 17.280 7.315 1.00 77.81 71 VAL A O 1
ATOM 533 N N . ASP A 1 72 ? 0.998 15.634 8.102 1.00 74.38 72 ASP A N 1
ATOM 534 C CA . ASP A 1 72 ? 2.145 16.452 8.556 1.00 74.38 72 ASP A CA 1
ATOM 535 C C . ASP A 1 72 ? 2.540 17.575 7.561 1.00 74.38 72 ASP A C 1
ATOM 537 O O . ASP A 1 72 ? 3.022 18.639 7.936 1.00 74.38 72 ASP A O 1
ATOM 541 N N . GLU A 1 73 ? 2.331 17.331 6.263 1.00 67.25 73 GLU A N 1
ATOM 542 C CA . GLU A 1 73 ? 2.604 18.224 5.129 1.00 67.25 73 GLU A CA 1
ATOM 543 C C . GLU A 1 73 ? 1.683 19.463 5.065 1.00 67.25 73 GLU A C 1
ATOM 545 O O . GLU A 1 73 ? 2.120 20.536 4.625 1.00 67.25 73 GLU A O 1
ATOM 550 N N . LEU A 1 74 ? 0.439 19.311 5.530 1.00 73.38 74 LEU A N 1
ATOM 551 C CA . LEU A 1 74 ? -0.628 20.317 5.589 1.00 73.38 74 LEU A CA 1
ATOM 552 C C . LEU A 1 74 ? -0.907 20.804 7.019 1.00 73.38 74 LEU A C 1
ATOM 554 O O . LEU A 1 74 ? -1.721 21.712 7.200 1.00 73.38 74 LEU A O 1
ATOM 558 N N . ASP A 1 75 ? -0.262 20.197 8.013 1.00 79.00 75 ASP A N 1
ATOM 559 C CA . ASP A 1 75 ? -0.490 20.488 9.418 1.00 79.00 75 ASP A CA 1
ATOM 560 C C . ASP A 1 75 ? 0.278 21.724 9.935 1.00 79.00 75 ASP A C 1
ATOM 562 O O . ASP A 1 75 ? 1.273 22.165 9.352 1.00 79.00 75 ASP A O 1
ATOM 566 N N . SER A 1 76 ? -0.205 22.320 11.029 1.00 82.31 76 SER A N 1
ATOM 567 C CA . SER A 1 76 ? 0.376 23.515 11.649 1.00 82.31 76 SER A CA 1
ATOM 568 C C . SER A 1 76 ? 1.374 23.248 12.787 1.00 82.31 76 SER A C 1
ATOM 570 O O . SER A 1 76 ? 2.171 24.147 13.078 1.00 82.31 76 SER A O 1
ATOM 572 N N . ASP A 1 77 ? 1.354 22.077 13.432 1.00 82.44 77 ASP A N 1
ATOM 573 C CA . ASP A 1 77 ? 2.322 21.635 14.455 1.00 82.44 77 ASP A CA 1
ATOM 574 C C . ASP A 1 77 ? 2.271 20.095 14.575 1.00 82.44 77 ASP A C 1
ATOM 576 O O . ASP A 1 77 ? 1.504 19.570 15.378 1.00 82.44 77 ASP A O 1
ATOM 580 N N . ASP A 1 78 ? 3.102 19.395 13.783 1.00 78.88 78 ASP A N 1
ATOM 581 C CA . ASP A 1 78 ? 3.071 17.940 13.486 1.00 78.88 78 ASP A CA 1
ATOM 582 C C . ASP A 1 78 ? 3.073 16.956 14.682 1.00 78.88 78 ASP A C 1
ATOM 584 O O . ASP A 1 78 ? 3.067 15.734 14.497 1.00 78.88 78 ASP A O 1
ATOM 588 N N . ALA A 1 79 ? 3.118 17.465 15.912 1.00 81.94 79 ALA A N 1
ATOM 589 C CA . ALA A 1 79 ? 3.232 16.708 17.149 1.00 81.94 79 ALA A CA 1
ATOM 590 C C . ALA A 1 79 ? 2.278 17.164 18.279 1.00 81.94 79 ALA A C 1
ATOM 592 O O . ALA 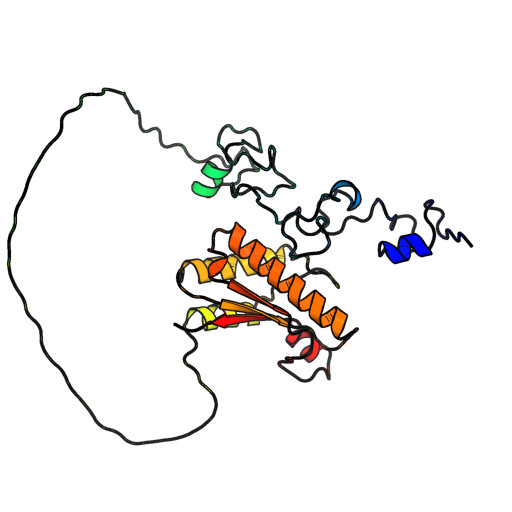A 1 79 ? 2.403 16.639 19.397 1.00 81.94 79 ALA A O 1
ATOM 593 N N . ASP A 1 80 ? 1.356 18.109 18.045 1.00 83.81 80 ASP A N 1
ATOM 594 C CA . ASP A 1 80 ? 0.291 18.466 18.998 1.00 83.81 80 ASP A CA 1
ATOM 595 C C . ASP A 1 80 ? -1.105 18.286 18.369 1.00 83.81 80 ASP A C 1
ATOM 597 O O . ASP A 1 80 ? -1.602 19.228 17.747 1.00 83.81 80 ASP A O 1
ATOM 601 N N . PRO A 1 81 ? -1.807 17.160 18.646 1.00 86.06 81 PRO A N 1
ATOM 602 C CA . PRO A 1 81 ? -3.090 16.792 18.026 1.00 86.06 81 PRO A CA 1
ATOM 603 C C . PRO A 1 81 ? -4.273 17.604 18.585 1.00 86.06 81 PRO A C 1
ATOM 605 O O . PRO A 1 81 ? -5.356 17.082 18.856 1.00 86.06 81 PRO A O 1
ATOM 608 N N . LYS A 1 82 ? -4.015 18.868 18.914 1.00 91.81 82 LYS A N 1
ATOM 609 C CA . LYS A 1 82 ? -4.899 19.898 19.471 1.00 91.81 82 LYS A CA 1
ATOM 610 C C . LYS A 1 82 ? -4.605 21.287 18.894 1.00 91.81 82 LYS A C 1
ATOM 612 O O . LYS A 1 82 ? -5.168 22.275 19.377 1.00 91.81 82 LYS A O 1
ATOM 617 N N . ASN A 1 83 ? -3.708 21.351 17.916 1.00 88.94 83 ASN A N 1
ATOM 618 C CA . ASN A 1 83 ? -3.599 22.411 16.925 1.00 88.94 83 ASN A CA 1
ATOM 619 C C . ASN A 1 83 ? -4.969 22.733 16.271 1.00 88.94 83 ASN A C 1
ATOM 621 O O . ASN A 1 83 ? -5.994 22.099 16.523 1.00 88.94 83 ASN A O 1
ATOM 625 N N . ASP A 1 84 ? -4.974 23.779 15.456 1.00 89.25 84 ASP A N 1
ATOM 626 C CA . ASP A 1 84 ? -6.137 24.342 14.766 1.00 89.25 84 ASP A CA 1
ATOM 627 C C . ASP A 1 84 ? -5.606 24.805 13.405 1.00 89.25 84 ASP A C 1
ATOM 629 O O . ASP A 1 84 ? -5.070 25.914 13.287 1.00 89.25 84 ASP A O 1
ATOM 633 N N . SER A 1 85 ? -5.588 23.889 12.428 1.00 87.88 85 SER A N 1
ATOM 634 C CA . SER A 1 85 ? -4.751 24.041 11.228 1.00 87.88 85 SER A CA 1
ATOM 635 C C . SER A 1 85 ? -5.318 24.991 10.166 1.00 87.88 85 SER A C 1
ATOM 637 O O . SER A 1 85 ? -4.563 25.479 9.322 1.00 87.88 85 SER A O 1
ATOM 639 N N . ASP A 1 86 ? -6.600 25.362 10.241 1.00 84.69 86 ASP A N 1
ATOM 640 C CA . ASP A 1 86 ? -7.186 26.423 9.405 1.00 84.69 86 ASP A CA 1
ATOM 641 C C . ASP A 1 86 ? -7.531 27.735 10.150 1.00 84.69 86 ASP A C 1
ATOM 643 O O . ASP A 1 86 ? -7.754 28.774 9.501 1.00 84.69 86 ASP A O 1
ATOM 647 N N . GLY A 1 87 ? -7.488 27.728 11.489 1.00 88.69 87 GLY A N 1
ATOM 648 C CA . GLY A 1 87 ? -7.697 28.887 12.358 1.00 88.69 87 GLY A CA 1
ATOM 649 C C . GLY A 1 87 ? -9.164 29.208 12.676 1.00 88.69 87 GLY A C 1
ATOM 650 O O . GLY A 1 87 ? -9.477 30.363 12.997 1.00 88.69 87 GLY A O 1
ATOM 651 N N . ASP A 1 88 ? -10.070 28.242 12.536 1.00 87.12 88 ASP A N 1
ATOM 652 C CA . ASP A 1 88 ? -11.498 28.320 12.863 1.00 87.12 88 ASP A CA 1
ATOM 653 C C . ASP A 1 88 ? -11.791 28.338 14.382 1.00 87.12 88 ASP A C 1
ATOM 655 O O . ASP A 1 88 ? -12.805 28.906 14.825 1.00 87.12 88 ASP A O 1
ATOM 659 N N . GLY A 1 89 ? -10.919 27.752 15.204 1.00 89.25 89 GLY A N 1
ATOM 660 C CA . GLY A 1 89 ? -11.105 27.622 16.652 1.00 89.25 89 GLY A CA 1
ATOM 661 C C . GLY A 1 89 ? -11.810 26.337 17.104 1.00 89.25 89 GLY A C 1
ATOM 662 O O . GLY A 1 89 ? -12.434 26.341 18.170 1.00 89.25 89 GLY A O 1
ATOM 663 N N . VAL A 1 90 ? -11.756 25.269 16.309 1.00 86.81 90 VAL A N 1
ATOM 664 C CA . VAL A 1 90 ? -11.898 23.868 16.751 1.00 86.81 90 VAL A CA 1
ATOM 665 C C . VAL A 1 90 ? -10.546 23.183 16.527 1.00 86.81 90 VAL A C 1
ATOM 667 O O . VAL A 1 90 ? -9.747 23.663 15.733 1.00 86.81 90 VAL A O 1
ATOM 670 N N . SER A 1 91 ? -10.249 22.113 17.270 1.00 90.94 91 SER A N 1
ATOM 671 C CA . SER A 1 91 ? -9.011 21.368 17.042 1.00 90.94 91 SER A CA 1
ATOM 672 C C . SER A 1 91 ? -9.171 20.290 15.973 1.00 90.94 91 SER A C 1
ATOM 674 O O . SER A 1 91 ? -10.249 19.694 15.862 1.00 90.94 91 SER A O 1
ATOM 676 N N . ASN A 1 92 ? -8.099 19.982 15.238 1.00 86.12 92 ASN A N 1
ATOM 677 C CA . ASN A 1 92 ? -8.111 18.970 14.177 1.00 86.12 92 ASN A CA 1
ATOM 678 C C . ASN A 1 92 ? -8.743 17.639 14.639 1.00 86.12 92 ASN A C 1
ATOM 680 O O . ASN A 1 92 ? -9.627 17.090 13.974 1.00 86.12 92 ASN A O 1
ATOM 684 N N . ILE A 1 93 ? -8.372 17.159 15.835 1.00 88.12 93 ILE A N 1
ATOM 685 C CA . ILE A 1 93 ? -8.896 15.909 16.409 1.00 88.12 93 ILE A CA 1
ATOM 686 C C . ILE A 1 93 ? -10.386 15.980 16.778 1.00 88.12 93 ILE A C 1
ATOM 688 O O . ILE A 1 93 ? -11.092 14.967 16.686 1.00 88.12 93 ILE A O 1
ATOM 692 N N . ASP A 1 94 ? -10.891 17.149 17.187 1.00 89.69 94 ASP A N 1
ATOM 693 C CA . ASP A 1 94 ? -12.316 17.360 17.462 1.00 89.69 94 ASP A CA 1
ATOM 694 C C . ASP A 1 94 ? -13.120 17.339 16.149 1.00 89.69 94 ASP A C 1
ATOM 696 O O . ASP A 1 94 ? -14.206 16.756 16.101 1.00 89.69 94 ASP A O 1
ATOM 700 N N . GLU A 1 95 ? -12.563 17.879 15.062 1.00 88.38 95 GLU A N 1
ATOM 701 C CA . GLU A 1 95 ? -13.146 17.831 13.715 1.00 88.38 95 GLU A CA 1
ATOM 702 C C . GLU A 1 95 ? -13.119 16.420 13.104 1.00 88.38 95 GLU A C 1
ATOM 704 O O . GLU A 1 95 ? -14.167 15.922 12.677 1.00 88.38 95 GLU A O 1
ATOM 709 N N . LYS A 1 96 ? -11.988 15.694 13.181 1.00 86.00 96 LYS A N 1
ATOM 710 C CA . LYS A 1 96 ? -11.893 14.257 12.824 1.00 86.00 96 LYS A CA 1
ATOM 711 C C . LYS A 1 96 ? -12.914 13.420 13.605 1.00 86.00 96 LYS A C 1
ATOM 713 O O . LYS A 1 96 ? -13.469 12.454 13.074 1.00 86.00 96 LYS A O 1
ATOM 718 N N . SER A 1 97 ? -13.192 13.799 14.855 1.00 84.81 97 SER A N 1
ATOM 719 C CA . SER A 1 97 ? -14.189 13.151 15.719 1.00 84.81 97 SER A CA 1
ATOM 720 C C . SER A 1 97 ? -15.637 13.529 15.380 1.00 84.81 97 SER A C 1
ATOM 722 O O . SER A 1 97 ? -16.534 12.695 15.533 1.00 84.81 97 SER A O 1
ATOM 724 N N . ALA A 1 98 ? -15.881 14.754 14.906 1.00 84.50 98 ALA A N 1
ATOM 725 C CA . ALA A 1 98 ? -17.185 15.221 14.433 1.00 84.50 98 ALA A CA 1
ATOM 726 C C . ALA A 1 98 ? -17.525 14.727 13.013 1.00 84.50 98 ALA A C 1
ATOM 728 O O . ALA A 1 98 ? -18.705 14.572 12.684 1.00 84.50 98 ALA A O 1
ATOM 729 N N . GLY A 1 99 ? -16.507 14.442 12.196 1.00 80.88 99 GLY A N 1
ATOM 730 C CA . GLY A 1 99 ? -16.635 14.105 10.778 1.00 80.88 99 GLY A CA 1
ATOM 731 C C . GLY A 1 99 ? -16.671 15.325 9.853 1.00 80.88 99 GLY A C 1
ATOM 732 O O . GLY A 1 99 ? -17.248 15.228 8.770 1.00 80.88 99 GLY A O 1
ATOM 733 N N . THR A 1 100 ? -16.104 16.449 10.293 1.00 81.25 100 THR A N 1
ATOM 734 C CA . THR A 1 100 ? -15.902 17.680 9.511 1.00 81.25 100 THR A CA 1
ATOM 735 C C . THR A 1 100 ? -14.472 17.722 8.945 1.00 81.25 100 THR A C 1
ATOM 737 O O . THR A 1 100 ? -13.768 16.708 8.983 1.00 81.25 100 THR A O 1
ATOM 740 N N . ASN A 1 101 ? -14.063 18.836 8.334 1.00 78.62 101 ASN A N 1
ATOM 741 C CA . ASN A 1 101 ? -12.818 18.948 7.572 1.00 78.62 101 ASN A CA 1
ATOM 742 C C . ASN A 1 101 ? -11.852 19.955 8.234 1.00 78.62 101 ASN A C 1
ATOM 744 O O . ASN A 1 101 ? -12.051 21.149 8.019 1.00 78.62 101 ASN A O 1
ATOM 748 N N . PRO A 1 102 ? -10.775 19.503 8.917 1.00 86.19 102 PRO A N 1
ATOM 749 C CA . PRO A 1 102 ? -9.803 20.364 9.622 1.00 86.19 102 PRO A CA 1
ATOM 750 C C . PRO A 1 102 ? -9.023 21.393 8.772 1.00 86.19 102 PRO A C 1
ATOM 752 O O . PRO A 1 102 ? -8.091 22.031 9.257 1.00 86.19 102 PRO A O 1
ATOM 755 N N . LEU A 1 103 ? -9.317 21.473 7.471 1.00 85.88 103 LEU A N 1
ATOM 756 C CA . LEU A 1 103 ? -8.671 22.354 6.497 1.00 85.88 103 LEU A CA 1
ATOM 757 C C . LEU A 1 103 ? -9.681 23.267 5.765 1.00 85.88 103 LEU A C 1
ATOM 759 O O . LEU A 1 103 ? -9.312 23.942 4.797 1.00 85.88 103 LEU A O 1
ATOM 763 N N . ASP A 1 104 ? -10.956 23.291 6.179 1.00 83.69 104 ASP A N 1
ATOM 764 C CA . ASP A 1 104 ? -11.947 24.264 5.704 1.00 83.69 104 ASP A CA 1
ATOM 765 C C . ASP A 1 104 ? -12.825 24.827 6.835 1.00 83.69 104 ASP A C 1
ATOM 767 O O . ASP A 1 104 ? -13.944 24.377 7.067 1.00 83.69 104 ASP A O 1
ATOM 771 N N . LYS A 1 105 ? -12.365 25.944 7.403 1.00 88.50 105 LYS A N 1
ATOM 772 C CA . LYS A 1 105 ? -12.998 26.870 8.367 1.00 88.50 105 LYS A CA 1
ATOM 773 C C . LYS A 1 105 ? -14.448 27.304 8.119 1.00 88.50 105 LYS A C 1
ATOM 775 O O . LYS A 1 105 ? -14.977 28.164 8.826 1.00 88.50 105 LYS A O 1
ATOM 780 N N . ASN A 1 106 ? -15.074 26.835 7.045 1.00 84.81 106 ASN A N 1
ATOM 781 C CA . ASN A 1 106 ? -16.496 27.005 6.765 1.00 84.81 106 ASN A CA 1
ATOM 782 C C . ASN A 1 106 ? -17.323 25.747 7.126 1.00 84.81 106 ASN A C 1
ATOM 784 O O . ASN A 1 106 ? -18.552 25.829 7.121 1.00 84.81 106 ASN A O 1
ATOM 788 N N . GLU A 1 107 ? -16.681 24.613 7.432 1.00 81.50 107 GLU A N 1
ATOM 789 C CA . GLU A 1 107 ? -17.276 23.288 7.685 1.00 81.50 107 GLU A CA 1
ATOM 790 C C . GLU A 1 107 ? -17.337 22.913 9.187 1.00 81.50 107 GLU A C 1
ATOM 792 O O . GLU A 1 107 ? -17.744 21.805 9.528 1.00 81.50 107 GLU A O 1
ATOM 797 N N . LYS A 1 108 ? -17.026 23.867 10.082 1.00 80.19 108 LYS A N 1
ATOM 798 C CA . LYS A 1 108 ? -17.035 23.746 11.555 1.00 80.19 108 LYS A CA 1
ATOM 799 C C . LYS A 1 108 ? -18.195 22.892 12.117 1.00 80.19 108 LYS A C 1
ATOM 801 O O . LYS A 1 108 ? -19.355 23.132 11.758 1.00 80.19 108 LYS A O 1
ATOM 806 N N . PRO A 1 109 ? -17.947 22.005 13.104 1.00 79.31 109 PRO A N 1
ATOM 807 C CA . PRO A 1 109 ? -18.989 21.252 13.800 1.00 79.31 109 PRO A CA 1
ATOM 808 C C . PRO A 1 109 ? -20.124 22.132 14.350 1.00 79.31 109 PRO A C 1
ATOM 810 O O . PRO A 1 109 ? -19.889 23.084 15.099 1.00 79.31 109 PRO A O 1
ATOM 813 N N . GLU A 1 110 ? -21.382 21.777 14.050 1.00 70.06 110 GLU A N 1
ATOM 814 C CA . GLU A 1 110 ? -22.560 22.448 14.622 1.00 70.06 110 GLU A CA 1
ATOM 815 C C . GLU A 1 110 ? -22.651 22.210 16.142 1.00 70.06 110 GLU A C 1
ATOM 817 O O . GLU A 1 110 ? -23.240 21.232 16.620 1.00 70.06 110 GLU A O 1
ATOM 822 N N . VAL A 1 111 ? -22.091 23.141 16.921 1.00 53.09 111 VAL A N 1
ATOM 823 C CA . VAL A 1 111 ? -22.168 23.136 18.386 1.00 53.09 111 VAL A CA 1
ATOM 824 C C . VAL A 1 111 ? -23.625 23.248 18.834 1.00 53.09 111 VAL A C 1
ATOM 826 O O . VAL A 1 111 ? -24.253 24.306 18.762 1.00 53.09 111 VAL A O 1
ATOM 829 N N . LYS A 1 112 ? -24.163 22.154 19.375 1.00 42.88 112 LYS A N 1
ATOM 830 C CA . LYS A 1 112 ? -25.404 22.187 20.153 1.00 42.88 112 LYS A CA 1
ATOM 831 C C . LYS A 1 112 ? -25.099 22.806 21.513 1.00 42.88 112 LYS A C 1
ATOM 833 O O . LYS A 1 112 ? -24.426 22.184 22.328 1.00 42.88 112 LYS A O 1
ATOM 838 N N . GLU A 1 113 ? -25.602 24.015 21.753 1.00 36.00 113 GLU A N 1
ATOM 839 C CA . GLU A 1 113 ? -25.463 24.719 23.034 1.00 36.00 113 GLU A CA 1
ATOM 840 C C . GLU A 1 113 ? -26.182 23.977 24.183 1.00 36.00 113 GLU A C 1
ATOM 842 O O . GLU A 1 113 ? -27.314 24.304 24.550 1.00 36.00 113 GLU A O 1
ATOM 847 N N . GLU A 1 114 ? -25.526 22.994 24.806 1.00 36.16 114 GLU A N 1
ATOM 848 C CA . GLU A 1 114 ? -25.929 22.516 26.132 1.00 36.16 114 GLU A CA 1
ATOM 849 C C . GLU A 1 114 ? -25.351 23.441 27.212 1.00 36.16 114 GLU A C 1
ATOM 851 O O . GLU A 1 114 ? -24.158 23.471 27.503 1.00 36.16 114 GLU A O 1
ATOM 856 N N . ASN A 1 115 ? -26.238 24.250 27.789 1.00 34.22 115 ASN A N 1
ATOM 857 C CA . ASN A 1 115 ? -25.924 25.323 28.728 1.00 34.22 115 ASN A CA 1
ATOM 858 C C . ASN A 1 115 ? -25.527 24.782 30.120 1.00 34.22 115 ASN A C 1
ATOM 860 O O . ASN A 1 115 ? -26.357 24.695 31.030 1.00 34.22 115 ASN A O 1
ATOM 864 N N . THR A 1 116 ? -24.258 24.399 30.293 1.00 31.06 116 THR A N 1
ATOM 865 C CA . THR A 1 116 ? -23.735 23.825 31.544 1.00 31.06 116 THR A CA 1
ATOM 866 C C . THR A 1 116 ? -23.496 24.881 32.631 1.00 31.06 116 THR A C 1
ATOM 868 O O . THR A 1 116 ? -22.380 25.373 32.819 1.00 31.06 116 THR A O 1
ATOM 871 N N . THR A 1 117 ? -24.526 25.192 33.419 1.00 31.12 117 THR A N 1
ATOM 872 C CA . THR A 1 117 ? -24.345 25.868 34.715 1.00 31.12 117 THR A CA 1
ATOM 873 C C . THR A 1 117 ? -23.679 24.925 35.718 1.00 31.12 117 THR A C 1
ATOM 875 O O . THR A 1 117 ? -24.226 23.866 36.025 1.00 31.12 117 THR A O 1
ATOM 878 N N . VAL A 1 118 ? -22.518 25.314 36.247 1.00 36.22 118 VAL A N 1
ATOM 879 C CA . VAL A 1 118 ? -21.734 24.500 37.188 1.00 36.22 118 VAL A CA 1
ATOM 880 C C . VAL A 1 118 ? -22.228 24.689 38.625 1.00 36.22 118 VAL A C 1
ATOM 882 O O . VAL A 1 118 ? -22.077 25.772 39.184 1.00 36.22 118 VAL A O 1
ATOM 885 N N . GLU A 1 119 ? -22.720 23.620 39.255 1.00 32.41 119 GLU A N 1
ATOM 886 C CA . GLU A 1 119 ? -22.753 23.489 40.719 1.00 32.41 119 GLU A CA 1
ATOM 887 C C . GLU A 1 119 ? -22.213 22.112 41.136 1.00 32.41 119 GLU A C 1
ATOM 889 O O . GLU A 1 119 ? -22.803 21.070 40.850 1.00 32.41 119 GLU A O 1
ATOM 894 N N . GLU A 1 120 ? -21.077 22.101 41.835 1.00 31.28 120 GLU A N 1
ATOM 895 C CA . GLU A 1 120 ? -20.577 20.912 42.527 1.00 31.28 120 GLU A CA 1
ATOM 896 C C . GLU A 1 120 ? -21.422 20.648 43.782 1.00 31.28 120 GLU A C 1
ATOM 898 O O . GLU A 1 120 ? -21.607 21.564 44.579 1.00 31.28 120 GLU A O 1
ATOM 903 N N . ASN A 1 121 ? -21.848 19.403 44.040 1.00 31.92 121 ASN A N 1
ATOM 904 C CA . ASN A 1 121 ? -22.049 18.917 45.416 1.00 31.92 121 ASN A CA 1
ATOM 905 C C . ASN A 1 121 ? -22.026 17.377 45.522 1.00 31.92 121 ASN A C 1
ATOM 907 O O . ASN A 1 121 ? -23.018 16.672 45.364 1.00 31.92 121 ASN A O 1
ATOM 911 N N . ASN A 1 122 ? -20.825 16.896 45.828 1.00 30.61 122 ASN A N 1
ATOM 912 C CA . ASN A 1 122 ? -20.419 15.571 46.301 1.00 30.61 122 ASN A CA 1
ATOM 913 C C . ASN A 1 122 ? -21.391 14.863 47.286 1.00 30.61 122 ASN A C 1
ATOM 915 O O . ASN A 1 122 ? -21.786 15.479 48.272 1.00 30.61 122 ASN A O 1
ATOM 919 N N . VAL A 1 123 ? -21.655 13.553 47.100 1.00 30.67 123 VAL A N 1
ATOM 920 C CA . VAL A 1 123 ? -21.631 12.501 48.160 1.00 30.67 123 VAL A CA 1
ATOM 921 C C . VAL A 1 123 ? -21.773 11.080 47.562 1.00 30.67 123 VAL A C 1
ATOM 923 O O . VAL A 1 123 ? -22.232 10.897 46.440 1.00 30.67 123 VAL A O 1
ATOM 926 N N . THR A 1 124 ? -21.294 10.070 48.297 1.00 25.58 124 THR A N 1
ATOM 927 C CA . THR A 1 124 ? -20.959 8.701 47.839 1.00 25.58 124 THR A CA 1
ATOM 928 C C . THR A 1 124 ? -21.914 7.608 48.378 1.00 25.58 124 THR A C 1
ATOM 930 O O . THR A 1 124 ? -22.661 7.867 49.316 1.00 25.58 124 THR A O 1
ATOM 933 N N . THR A 1 125 ? -21.758 6.353 47.901 1.00 25.58 125 THR A N 1
ATOM 934 C CA . THR A 1 125 ? -22.191 5.055 48.517 1.00 25.58 125 THR A CA 1
ATOM 935 C C . THR A 1 125 ? -23.710 4.741 48.566 1.00 25.58 125 THR A C 1
ATOM 937 O O . THR A 1 125 ? -24.508 5.660 48.677 1.00 25.58 125 THR A O 1
ATOM 940 N N . THR A 1 126 ? -24.231 3.496 48.496 1.00 24.03 126 THR A N 1
ATOM 941 C CA . THR A 1 126 ? -23.710 2.107 48.269 1.00 24.03 126 THR A CA 1
ATOM 942 C C . THR A 1 126 ? -24.889 1.118 48.050 1.00 24.03 126 THR A C 1
ATOM 944 O O . THR A 1 126 ? -25.973 1.418 48.538 1.00 24.03 126 THR A O 1
ATOM 947 N N . THR A 1 127 ? -24.625 -0.101 47.518 1.00 24.19 127 THR A N 1
ATOM 948 C CA . THR A 1 127 ? -25.318 -1.410 47.809 1.00 24.19 127 THR A CA 1
ATOM 949 C C . THR A 1 127 ? -26.828 -1.590 47.488 1.00 24.19 127 THR A C 1
ATOM 951 O O . THR A 1 127 ? -27.594 -0.650 47.636 1.00 24.19 127 THR A O 1
ATOM 954 N N . ASP A 1 128 ? -27.386 -2.775 47.168 1.00 26.77 128 ASP A N 1
ATOM 955 C CA . ASP A 1 128 ? -26.896 -4.067 46.609 1.00 26.77 128 ASP A CA 1
ATOM 956 C C . ASP A 1 128 ? -28.118 -4.982 46.242 1.00 26.77 128 ASP A C 1
ATOM 958 O O . ASP A 1 128 ? -29.265 -4.601 46.469 1.00 26.77 128 ASP A O 1
ATOM 962 N N . GLU A 1 129 ? -27.855 -6.198 45.742 1.00 27.27 129 GLU A N 1
ATOM 963 C CA . GLU A 1 129 ? -28.648 -7.452 45.808 1.00 27.27 129 GLU A CA 1
ATOM 964 C C . GLU A 1 129 ? -30.016 -7.653 45.082 1.00 27.27 129 GLU A C 1
ATOM 966 O O . GLU A 1 129 ? -31.084 -7.500 45.665 1.00 27.27 129 GLU A O 1
ATOM 971 N N . THR A 1 130 ? -29.953 -8.370 43.939 1.00 24.27 130 THR A N 1
ATOM 972 C CA . THR A 1 130 ? -30.825 -9.532 43.550 1.00 24.27 130 THR A CA 1
ATOM 973 C C . THR A 1 130 ? -32.346 -9.307 43.257 1.00 24.27 130 THR A C 1
ATOM 975 O O . THR A 1 130 ? -32.888 -8.249 43.531 1.00 24.27 130 THR A O 1
ATOM 978 N N . ALA A 1 131 ? -33.140 -10.216 42.644 1.00 27.33 131 ALA A N 1
ATOM 979 C CA . ALA A 1 131 ? -32.980 -11.637 42.269 1.00 27.33 131 ALA A CA 1
ATOM 980 C C . ALA A 1 131 ? -33.967 -12.105 41.150 1.00 27.33 131 ALA A C 1
ATOM 982 O O . ALA A 1 131 ? -35.086 -11.604 41.124 1.00 27.33 131 ALA A O 1
ATOM 983 N N . LYS A 1 132 ? -33.625 -13.198 40.418 1.00 26.95 132 LYS A N 1
ATOM 984 C CA . LYS A 1 132 ? -34.540 -14.249 39.845 1.00 26.95 132 LYS A CA 1
ATOM 985 C C . LYS A 1 132 ? -35.606 -13.814 38.798 1.00 26.95 132 LYS A C 1
ATOM 987 O O . LYS A 1 132 ? -35.848 -12.632 38.632 1.00 26.95 132 LYS A O 1
ATOM 992 N N . ASP A 1 133 ? -36.308 -14.646 38.008 1.00 27.05 133 ASP A N 1
ATOM 993 C CA . ASP A 1 133 ? -36.389 -16.084 37.596 1.00 27.05 133 ASP A CA 1
ATOM 994 C C . ASP A 1 133 ? -37.197 -16.062 36.241 1.00 27.05 133 ASP A C 1
ATOM 996 O O . ASP A 1 133 ? -37.937 -15.106 36.027 1.00 27.05 133 ASP A O 1
ATOM 1000 N N . THR A 1 134 ? -37.220 -16.988 35.259 1.00 24.89 134 THR A N 1
ATOM 1001 C CA . THR A 1 134 ? -36.598 -18.312 35.007 1.00 24.89 134 THR A CA 1
ATOM 1002 C C . THR A 1 134 ? -36.615 -18.663 33.490 1.00 24.89 134 THR A C 1
ATOM 1004 O O . THR A 1 134 ? -37.346 -18.060 32.714 1.00 24.89 134 THR A O 1
ATOM 1007 N N . ASN A 1 135 ? -35.847 -19.696 33.116 1.00 25.75 135 ASN A N 1
ATOM 1008 C CA . ASN A 1 135 ? -35.799 -20.526 31.884 1.00 25.75 135 ASN A CA 1
ATOM 1009 C C . ASN A 1 135 ? -37.024 -20.606 30.932 1.00 25.75 135 ASN A C 1
ATOM 1011 O O . ASN A 1 135 ? -38.146 -20.746 31.414 1.00 25.75 135 ASN A O 1
ATOM 1015 N N . ASN A 1 136 ? -36.772 -20.851 29.624 1.00 27.41 136 ASN A N 1
ATOM 1016 C CA . ASN A 1 136 ? -37.096 -22.156 28.985 1.00 27.41 136 ASN A CA 1
ATOM 1017 C C . ASN A 1 136 ? -36.420 -22.395 27.600 1.00 27.41 136 ASN A C 1
ATOM 1019 O O . ASN A 1 136 ? -36.596 -21.582 26.697 1.00 27.41 136 ASN A O 1
ATOM 1023 N N . THR A 1 137 ? -35.767 -23.554 27.402 1.00 29.23 137 THR A N 1
ATOM 1024 C CA . THR A 1 137 ? -35.329 -24.094 26.086 1.00 29.23 137 THR A CA 1
ATOM 1025 C C . THR A 1 137 ? -35.247 -25.628 26.144 1.00 29.23 137 THR A C 1
ATOM 1027 O O . THR A 1 137 ? -34.762 -26.167 27.141 1.00 29.23 137 THR A O 1
ATOM 1030 N N . PRO A 1 138 ? -35.739 -26.349 25.117 1.00 33.50 138 PRO A N 1
ATOM 1031 C CA . PRO A 1 138 ? -34.875 -27.216 24.282 1.00 33.50 138 PRO A CA 1
ATOM 1032 C C . PRO A 1 138 ? -35.299 -27.125 22.777 1.00 33.50 138 PRO A C 1
ATOM 1034 O O . PRO A 1 138 ? -36.070 -26.233 22.442 1.00 33.50 138 PRO A O 1
ATOM 1037 N N . ALA A 1 139 ? -34.869 -27.929 21.787 1.00 27.12 139 ALA A N 1
ATOM 1038 C CA . ALA A 1 139 ? -34.089 -29.177 21.738 1.00 27.12 139 ALA A CA 1
ATOM 1039 C C . ALA A 1 139 ? -33.319 -29.332 20.393 1.00 27.12 139 ALA A C 1
ATOM 1041 O O . ALA A 1 139 ? -33.491 -28.534 19.475 1.00 27.12 139 ALA A O 1
ATOM 1042 N N . THR A 1 140 ? -32.533 -30.407 20.264 1.00 24.06 140 THR A N 1
ATOM 1043 C CA . THR A 1 140 ? -31.883 -30.925 19.031 1.00 24.06 140 THR A CA 1
ATOM 1044 C C . THR A 1 140 ? -32.320 -32.399 18.794 1.00 24.06 140 THR A C 1
ATOM 1046 O O . THR A 1 140 ? -33.174 -32.875 19.541 1.00 24.06 140 THR A O 1
ATOM 1049 N N . VAL A 1 141 ? -31.896 -33.202 17.799 1.00 27.42 141 VAL A N 1
ATOM 1050 C CA . VAL A 1 141 ? -30.740 -33.226 16.862 1.00 27.42 141 VAL A CA 1
ATOM 1051 C C . VAL A 1 141 ? -31.111 -34.023 15.583 1.00 27.42 141 VAL A C 1
ATOM 1053 O O . VAL A 1 141 ? -31.970 -34.892 15.679 1.00 27.42 141 VAL A O 1
ATOM 1056 N N . GLU A 1 142 ? -30.370 -33.813 14.475 1.00 27.53 142 GLU A N 1
ATOM 1057 C CA . GLU A 1 142 ? -30.034 -34.815 13.414 1.00 27.53 142 GLU A CA 1
ATOM 1058 C C . GLU A 1 142 ? -31.164 -35.493 12.579 1.00 27.53 142 GLU A C 1
ATOM 1060 O O . GLU A 1 142 ? -32.327 -35.515 12.960 1.00 27.53 142 GLU A O 1
ATOM 1065 N N . SER A 1 143 ? -30.925 -36.135 11.421 1.00 27.73 143 SER A N 1
ATOM 1066 C CA . SER A 1 143 ? -29.910 -36.025 10.338 1.00 27.73 143 SER A CA 1
ATOM 1067 C C . SER A 1 143 ? -30.338 -36.925 9.150 1.00 27.73 143 SER A C 1
ATOM 1069 O O . SER A 1 143 ? -31.138 -37.844 9.358 1.00 27.73 143 SER A O 1
ATOM 1071 N N . LYS A 1 144 ? -29.816 -36.694 7.925 1.00 30.91 144 LYS A N 1
ATOM 1072 C CA . LYS A 1 144 ? -29.445 -37.737 6.926 1.00 30.91 144 LYS A CA 1
ATOM 1073 C C . LYS A 1 144 ? -28.797 -37.178 5.648 1.00 30.91 144 LYS A C 1
ATOM 1075 O O . LYS A 1 144 ? -28.698 -35.968 5.481 1.00 30.91 144 LYS A O 1
ATOM 1080 N N . GLU A 1 145 ? -28.291 -38.088 4.818 1.00 31.53 145 GLU A N 1
ATOM 1081 C CA . GLU A 1 145 ? -27.072 -37.956 4.006 1.00 31.53 145 GLU A CA 1
ATOM 1082 C C . GLU A 1 145 ? -27.216 -38.643 2.630 1.00 31.53 145 GLU A C 1
ATOM 1084 O O . GLU A 1 145 ? -27.947 -39.626 2.541 1.00 31.53 145 GLU A O 1
ATOM 1089 N N . GLU A 1 146 ? -26.523 -38.107 1.609 1.00 34.88 146 GLU A N 1
ATOM 1090 C CA . GLU A 1 146 ? -25.941 -38.729 0.383 1.00 34.88 146 GLU A CA 1
ATOM 1091 C C . GLU A 1 146 ? -25.714 -37.588 -0.653 1.00 34.88 146 GLU A C 1
ATOM 1093 O O . GLU A 1 146 ? -26.664 -36.944 -1.086 1.00 34.88 146 GLU A O 1
ATOM 1098 N N . ALA A 1 147 ? -24.483 -37.089 -0.857 1.00 31.41 147 ALA A N 1
ATOM 1099 C CA . ALA A 1 147 ? -23.420 -37.608 -1.746 1.00 31.41 147 ALA A CA 1
ATOM 1100 C C . ALA A 1 147 ? -23.706 -37.364 -3.256 1.00 31.41 147 ALA A C 1
ATOM 1102 O O . ALA A 1 147 ? -24.758 -37.751 -3.747 1.00 31.41 147 ALA A O 1
ATOM 1103 N N . ASN A 1 148 ? -22.824 -36.774 -4.084 1.00 33.72 148 ASN A N 1
ATOM 1104 C CA . ASN A 1 148 ? -21.478 -36.176 -3.899 1.00 33.72 148 ASN A CA 1
ATOM 1105 C C . ASN A 1 148 ? -21.255 -35.102 -5.034 1.00 33.72 148 ASN A C 1
ATOM 1107 O O . ASN A 1 148 ? -22.252 -34.715 -5.638 1.00 33.72 148 ASN A O 1
ATOM 1111 N N . THR A 1 149 ? -20.104 -34.525 -5.442 1.00 30.45 149 THR A N 1
ATOM 1112 C CA . THR A 1 149 ? -18.651 -34.829 -5.332 1.00 30.45 149 THR A CA 1
ATOM 1113 C C . THR A 1 149 ? -17.788 -33.579 -5.677 1.00 30.45 149 THR A C 1
ATOM 1115 O O . THR A 1 149 ? -18.278 -32.695 -6.370 1.00 30.45 149 THR A O 1
ATOM 1118 N N . THR A 1 150 ? -16.519 -33.565 -5.229 1.00 36.44 150 THR A N 1
ATOM 1119 C CA . THR A 1 150 ? -15.244 -33.018 -5.811 1.00 36.44 150 THR A CA 1
ATOM 1120 C C . THR A 1 150 ? -15.245 -32.151 -7.094 1.00 36.44 150 THR A C 1
ATOM 1122 O O . THR A 1 150 ? -15.964 -32.473 -8.035 1.00 36.44 150 THR A O 1
ATOM 1125 N N . GLU A 1 151 ? -14.348 -31.176 -7.331 1.00 40.56 151 GLU A N 1
ATOM 1126 C CA . GLU A 1 151 ? -13.175 -30.564 -6.634 1.00 40.56 151 GLU A CA 1
ATOM 1127 C C . GLU A 1 151 ? -12.837 -29.245 -7.406 1.00 40.56 151 GLU A C 1
ATOM 1129 O O . GLU A 1 151 ? -13.324 -29.072 -8.523 1.00 40.56 151 GLU A O 1
ATOM 1134 N N . ASP A 1 152 ? -12.077 -28.247 -6.931 1.00 34.22 152 ASP A N 1
ATOM 1135 C CA . ASP A 1 152 ? -11.043 -28.186 -5.880 1.00 34.22 152 ASP A CA 1
ATOM 1136 C C . ASP A 1 152 ? -11.077 -26.833 -5.106 1.00 34.22 152 ASP A C 1
ATOM 1138 O O . ASP A 1 152 ? -11.598 -25.833 -5.600 1.00 34.22 152 ASP A O 1
ATOM 1142 N N . ALA A 1 153 ? -10.484 -26.806 -3.906 1.00 32.38 153 ALA A N 1
ATOM 1143 C CA . ALA A 1 153 ? -10.024 -25.627 -3.153 1.00 32.38 153 ALA A CA 1
ATOM 1144 C C . ALA A 1 153 ? -11.013 -24.477 -2.818 1.00 32.38 153 ALA A C 1
ATOM 1146 O O . ALA A 1 153 ? -10.614 -23.313 -2.767 1.00 32.38 153 ALA A O 1
ATOM 1147 N N . ALA A 1 154 ? -12.266 -24.778 -2.464 1.00 34.94 154 ALA A N 1
ATOM 1148 C CA . ALA A 1 154 ? -13.129 -23.821 -1.754 1.00 34.94 154 ALA A CA 1
ATOM 1149 C C . ALA A 1 154 ? -12.858 -23.845 -0.231 1.00 34.94 154 ALA A C 1
ATOM 1151 O O . ALA A 1 154 ? -13.507 -24.579 0.514 1.00 34.94 154 ALA A O 1
ATOM 1152 N N . VAL A 1 155 ? -11.881 -23.056 0.230 1.00 40.97 155 VAL A N 1
ATOM 1153 C CA . VAL A 1 155 ? -11.703 -22.742 1.663 1.00 40.97 155 VAL A CA 1
ATOM 1154 C C . VAL A 1 155 ? -12.781 -21.739 2.096 1.00 40.97 155 VAL A C 1
ATOM 1156 O O . VAL A 1 155 ? -13.207 -20.914 1.290 1.00 40.97 155 VAL A O 1
ATOM 1159 N N . ASP A 1 156 ? -13.218 -21.802 3.357 1.00 42.81 156 ASP A N 1
ATOM 1160 C CA . ASP A 1 156 ? -14.163 -20.842 3.944 1.00 42.81 156 ASP A CA 1
ATOM 1161 C C . ASP A 1 156 ? -13.502 -19.464 4.128 1.00 42.81 156 ASP A C 1
ATOM 1163 O O . ASP A 1 156 ? -12.947 -19.123 5.175 1.00 42.81 156 ASP A O 1
ATOM 1167 N N . GLU A 1 157 ? -13.483 -18.681 3.052 1.00 55.50 157 GLU A N 1
ATOM 1168 C CA . GLU A 1 157 ? -12.999 -17.308 3.076 1.00 55.50 157 GLU A CA 1
ATOM 1169 C C . GLU A 1 157 ? -14.005 -16.421 3.805 1.00 55.50 157 GLU A C 1
ATOM 1171 O O . GLU A 1 157 ? -15.030 -16.023 3.245 1.00 55.50 157 GLU A O 1
ATOM 1176 N N . SER A 1 158 ? -13.673 -16.082 5.055 1.00 65.75 158 SER A N 1
ATOM 1177 C CA . SER A 1 158 ? -14.468 -15.180 5.892 1.00 65.75 158 SER A CA 1
ATOM 1178 C C . SER A 1 158 ? -14.957 -13.954 5.109 1.00 65.75 158 SER A C 1
ATOM 1180 O O . SER A 1 158 ? -14.207 -13.373 4.319 1.00 65.75 158 SER A O 1
ATOM 1182 N N . GLY A 1 159 ? -16.207 -13.540 5.348 1.00 83.44 159 GLY A N 1
ATOM 1183 C CA . GLY A 1 159 ? -16.904 -12.558 4.504 1.00 83.44 159 GLY A CA 1
ATOM 1184 C C . GLY A 1 159 ? -16.116 -11.276 4.207 1.00 83.44 159 GLY A C 1
ATOM 1185 O O . GLY A 1 159 ? -16.198 -10.773 3.092 1.00 83.44 159 GLY A O 1
ATOM 1186 N N . VAL A 1 160 ? -15.280 -10.817 5.146 1.00 90.69 160 VAL A N 1
ATOM 1187 C CA . VAL A 1 160 ? -14.370 -9.670 4.984 1.00 90.69 160 VAL A CA 1
ATOM 1188 C C . VAL A 1 160 ? -13.348 -9.846 3.850 1.00 90.69 160 VAL A C 1
ATOM 1190 O O . VAL A 1 160 ? -13.164 -8.930 3.053 1.00 90.69 160 VAL A O 1
ATOM 1193 N N . GLN A 1 161 ? -12.720 -11.020 3.716 1.00 92.06 161 GLN A N 1
ATOM 1194 C CA . GLN A 1 161 ? -11.756 -11.304 2.643 1.00 92.06 161 GLN A CA 1
ATOM 1195 C C . GLN A 1 161 ? -12.442 -11.281 1.276 1.00 92.06 161 GLN A C 1
ATOM 1197 O O . GLN A 1 161 ? -11.915 -10.711 0.319 1.00 92.06 161 GLN A O 1
ATOM 1202 N N . LYS A 1 162 ? -13.647 -11.856 1.197 1.00 91.94 162 LYS A N 1
ATOM 1203 C CA . LYS A 1 162 ? -14.442 -11.848 -0.030 1.00 91.94 162 LYS A CA 1
ATOM 1204 C C . LYS A 1 162 ? -14.926 -10.438 -0.389 1.00 91.94 162 LYS A C 1
ATOM 1206 O O . LYS A 1 162 ? -14.795 -10.043 -1.541 1.00 91.94 162 LYS A O 1
ATOM 1211 N N . GLU A 1 163 ? -15.428 -9.673 0.581 1.00 93.81 163 GLU A N 1
ATOM 1212 C CA . GLU A 1 163 ? -15.903 -8.293 0.389 1.00 93.81 163 GLU A CA 1
ATOM 1213 C C . GLU A 1 163 ? -14.772 -7.378 -0.125 1.00 93.81 163 GLU A C 1
ATOM 1215 O O . GLU A 1 163 ? -14.976 -6.617 -1.071 1.00 93.81 163 GLU A O 1
ATOM 1220 N N . ILE A 1 164 ? -13.552 -7.524 0.412 1.00 94.56 164 ILE A N 1
ATOM 1221 C CA . ILE A 1 164 ? -12.366 -6.784 -0.052 1.00 94.56 164 ILE A CA 1
ATOM 1222 C C . ILE A 1 164 ? -11.895 -7.260 -1.437 1.00 94.56 164 ILE A C 1
ATOM 1224 O O . ILE A 1 164 ? -11.559 -6.424 -2.275 1.00 94.56 164 ILE A O 1
ATOM 1228 N N . ARG A 1 165 ? -11.897 -8.571 -1.734 1.00 93.56 165 ARG A N 1
ATOM 1229 C CA . ARG A 1 165 ? -11.531 -9.064 -3.079 1.00 93.56 165 ARG A CA 1
ATOM 1230 C C . ARG A 1 165 ? -12.524 -8.606 -4.147 1.00 93.56 165 ARG A C 1
ATOM 1232 O O . ARG A 1 165 ? -12.104 -8.227 -5.237 1.00 93.56 165 ARG A O 1
ATOM 1239 N N . ASP A 1 166 ? -13.822 -8.682 -3.873 1.00 93.50 166 ASP A N 1
ATOM 1240 C CA . ASP A 1 166 ? -14.855 -8.297 -4.838 1.00 93.50 166 ASP A CA 1
ATOM 1241 C C . ASP A 1 166 ? -14.775 -6.793 -5.159 1.00 93.50 166 ASP A C 1
ATOM 1243 O O . ASP A 1 166 ? -14.934 -6.412 -6.318 1.00 93.50 166 ASP A O 1
ATOM 1247 N N . LEU A 1 167 ? -14.428 -5.955 -4.171 1.00 93.69 167 LEU A N 1
ATOM 1248 C CA . LEU A 1 167 ? -14.064 -4.550 -4.382 1.00 93.69 167 LEU A CA 1
ATOM 1249 C C . LEU A 1 167 ? -12.802 -4.413 -5.253 1.00 93.69 167 LEU A C 1
ATOM 1251 O O . LEU A 1 167 ? -12.838 -3.721 -6.268 1.00 93.69 167 LEU A O 1
ATOM 1255 N N . LEU A 1 168 ? -11.709 -5.105 -4.909 1.00 92.75 168 LEU A N 1
ATOM 1256 C CA . LEU A 1 168 ? -10.419 -5.008 -5.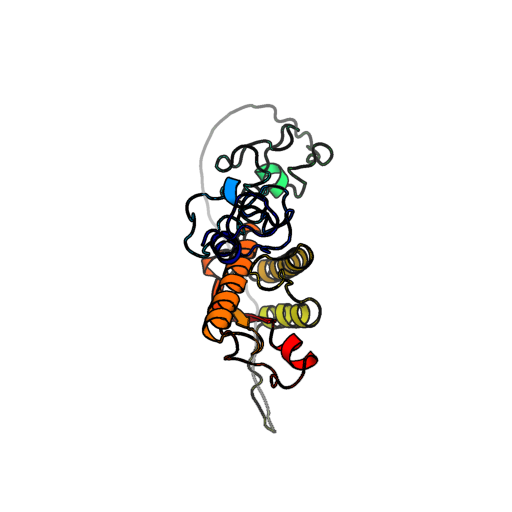613 1.00 92.75 168 LEU A CA 1
ATOM 1257 C C . LEU A 1 168 ? -10.429 -5.544 -7.058 1.00 92.75 168 LEU A C 1
ATOM 1259 O O . LEU A 1 168 ? -9.537 -5.213 -7.835 1.00 92.75 168 LEU A O 1
ATOM 1263 N N . GLN A 1 169 ? -11.437 -6.333 -7.447 1.00 89.19 169 GLN A N 1
ATOM 1264 C CA . GLN A 1 169 ? -11.682 -6.726 -8.845 1.00 89.19 169 GLN A CA 1
ATOM 1265 C C . GLN A 1 169 ? -12.346 -5.624 -9.691 1.00 89.19 169 GLN A C 1
ATOM 1267 O O . GLN A 1 169 ? -12.329 -5.706 -10.919 1.00 89.19 169 GLN A O 1
ATOM 1272 N N . LEU A 1 170 ? -12.956 -4.622 -9.052 1.00 89.19 170 LEU A N 1
ATOM 1273 C CA . LEU A 1 170 ? -13.632 -3.494 -9.702 1.00 89.19 170 LEU A CA 1
ATOM 1274 C C . LEU A 1 170 ? -12.804 -2.208 -9.598 1.00 89.19 170 LEU A C 1
ATOM 1276 O O . LEU A 1 170 ? -12.745 -1.425 -10.546 1.00 89.19 170 LEU A O 1
ATOM 1280 N N . GLU A 1 171 ? -12.152 -2.008 -8.454 1.00 90.62 171 GLU A N 1
ATOM 1281 C CA . GLU A 1 171 ? -11.380 -0.821 -8.104 1.00 90.62 171 GLU A CA 1
ATOM 1282 C C . GLU A 1 171 ? -9.996 -1.245 -7.596 1.00 90.62 171 GLU A C 1
ATOM 1284 O O . GLU A 1 171 ? -9.841 -1.711 -6.470 1.00 90.62 171 GLU A O 1
ATOM 1289 N N . HIS A 1 172 ? -8.971 -1.118 -8.440 1.00 88.62 172 HIS A N 1
ATOM 1290 C CA . HIS A 1 172 ? -7.591 -1.401 -8.038 1.00 88.62 172 HIS A CA 1
ATOM 1291 C C . HIS A 1 172 ? -7.047 -0.252 -7.175 1.00 88.62 172 HIS A C 1
ATOM 1293 O O . HIS A 1 172 ? -7.232 0.912 -7.531 1.00 88.62 172 HIS A O 1
ATOM 1299 N N . ILE A 1 173 ? -6.261 -0.557 -6.135 1.00 90.94 173 ILE A N 1
ATOM 1300 C CA . ILE A 1 173 ? -5.408 0.457 -5.493 1.00 90.94 173 ILE A CA 1
ATOM 1301 C C . ILE A 1 173 ? -4.394 0.939 -6.540 1.00 90.94 173 ILE A C 1
ATOM 1303 O O . ILE A 1 173 ? -3.559 0.165 -7.014 1.00 90.94 173 ILE A O 1
ATOM 1307 N N . LYS A 1 174 ? -4.507 2.208 -6.941 1.00 84.56 174 LYS A N 1
ATOM 1308 C CA . LYS A 1 174 ? -3.679 2.819 -7.985 1.00 84.56 174 LYS A CA 1
ATOM 1309 C C . LYS A 1 174 ? -2.479 3.539 -7.389 1.00 84.56 174 LYS A C 1
ATOM 1311 O O . LYS A 1 174 ? -2.634 4.405 -6.529 1.00 84.56 174 LYS A O 1
ATOM 1316 N N . PHE A 1 175 ? -1.311 3.227 -7.933 1.00 83.75 175 PHE A N 1
ATOM 1317 C CA . PHE A 1 175 ? -0.035 3.847 -7.602 1.00 83.75 175 PHE A CA 1
ATOM 1318 C C . PHE A 1 175 ? 0.481 4.682 -8.777 1.00 83.75 175 PHE A C 1
ATOM 1320 O O . PHE A 1 175 ? 0.114 4.424 -9.928 1.00 83.75 175 PHE A O 1
ATOM 1327 N N . GLU A 1 176 ? 1.351 5.647 -8.492 1.00 75.38 176 GLU A N 1
ATOM 1328 C CA . GLU A 1 1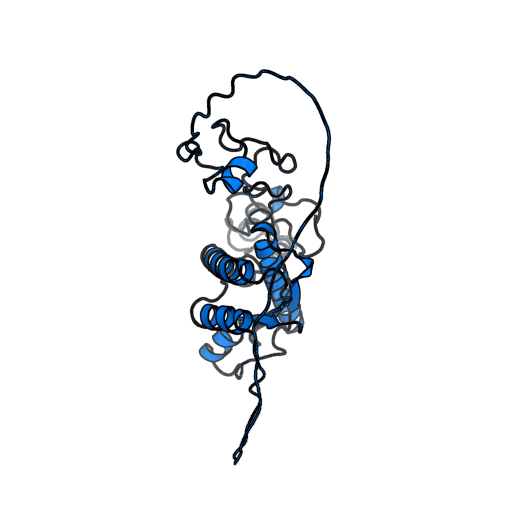76 ? 2.114 6.357 -9.521 1.00 75.38 176 GLU A CA 1
ATOM 1329 C C . GLU A 1 176 ? 3.043 5.406 -10.302 1.00 75.38 176 GLU A C 1
ATOM 1331 O O . GLU A 1 176 ? 3.390 4.301 -9.859 1.00 75.38 176 GLU A O 1
ATOM 1336 N N . VAL A 1 177 ? 3.430 5.824 -11.511 1.00 71.69 177 VAL A N 1
ATOM 1337 C CA . VAL A 1 177 ? 4.243 4.997 -12.418 1.00 71.69 177 VAL A CA 1
ATOM 1338 C C . VAL A 1 177 ? 5.609 4.718 -11.784 1.00 71.69 177 VAL A C 1
ATOM 1340 O O . VAL A 1 177 ? 6.283 5.637 -11.339 1.00 71.69 177 VAL A O 1
ATOM 1343 N N . ASP A 1 178 ? 6.001 3.439 -11.744 1.00 71.12 178 ASP A N 1
ATOM 1344 C CA . ASP A 1 178 ? 7.257 2.954 -11.136 1.00 71.12 178 ASP A CA 1
ATOM 1345 C C . ASP A 1 178 ? 7.456 3.324 -9.642 1.00 71.12 178 ASP A C 1
ATOM 1347 O O . ASP A 1 178 ? 8.567 3.277 -9.122 1.00 71.12 178 ASP A O 1
ATOM 1351 N N . SER A 1 179 ? 6.369 3.667 -8.933 1.00 75.12 179 SER A N 1
ATOM 1352 C CA . SER A 1 179 ? 6.411 4.205 -7.563 1.00 75.12 179 SER A CA 1
ATOM 1353 C C . SER A 1 179 ? 5.510 3.457 -6.565 1.00 75.12 179 SER A C 1
ATOM 1355 O O . SER A 1 179 ? 4.568 2.752 -6.951 1.00 75.12 179 SER A O 1
ATOM 1357 N N . SER A 1 180 ? 5.805 3.608 -5.271 1.00 77.12 180 SER A N 1
ATOM 1358 C CA . SER A 1 180 ? 4.979 3.192 -4.129 1.00 77.12 180 SER A CA 1
ATOM 1359 C C . SER A 1 180 ? 3.960 4.249 -3.676 1.00 77.12 180 SER A C 1
ATOM 1361 O O . SER A 1 180 ? 3.071 3.906 -2.898 1.00 77.12 180 SER A O 1
ATOM 1363 N N . ILE A 1 181 ? 4.028 5.483 -4.197 1.00 75.19 181 ILE A N 1
ATOM 1364 C CA . ILE A 1 181 ? 3.038 6.548 -3.945 1.00 75.19 181 ILE A CA 1
ATOM 1365 C C . ILE A 1 181 ? 1.649 6.080 -4.369 1.00 75.19 181 ILE A C 1
ATOM 1367 O O . ILE A 1 181 ? 1.453 5.639 -5.508 1.00 75.19 181 ILE A O 1
ATOM 1371 N N . ILE A 1 182 ? 0.676 6.217 -3.471 1.00 79.38 182 ILE A N 1
ATOM 1372 C CA . ILE A 1 182 ? -0.729 5.911 -3.732 1.00 79.38 182 ILE A CA 1
ATOM 1373 C C . ILE A 1 182 ? -1.394 7.159 -4.324 1.00 79.38 182 ILE A C 1
ATOM 1375 O O . ILE A 1 182 ? -1.414 8.217 -3.709 1.00 79.38 182 ILE A O 1
ATOM 1379 N N . THR A 1 183 ? -1.969 7.036 -5.520 1.00 77.31 183 THR A N 1
ATOM 1380 C CA . THR A 1 183 ? -2.713 8.137 -6.165 1.00 77.31 183 THR A CA 1
ATOM 1381 C C . THR A 1 183 ? -3.997 8.478 -5.391 1.00 77.31 183 THR A C 1
ATOM 1383 O O . THR A 1 183 ? -4.536 7.595 -4.719 1.00 77.31 183 THR A O 1
ATOM 1386 N N . PRO A 1 184 ? -4.598 9.673 -5.559 1.00 79.50 184 PRO A N 1
ATOM 1387 C CA . PRO A 1 184 ? -5.881 10.010 -4.929 1.00 79.50 184 PRO A CA 1
ATOM 1388 C C . PRO A 1 184 ? -7.009 8.995 -5.206 1.00 79.50 184 PRO A C 1
ATOM 1390 O O . PRO A 1 184 ? -7.779 8.654 -4.312 1.00 79.50 184 PRO A O 1
ATOM 1393 N N . GLU A 1 185 ? -7.070 8.418 -6.412 1.00 79.19 185 GLU A N 1
ATOM 1394 C CA . GLU A 1 185 ? -8.019 7.336 -6.737 1.00 79.19 185 GLU A CA 1
ATOM 1395 C C . GLU A 1 185 ? -7.711 6.026 -5.975 1.00 79.19 185 GLU A C 1
ATOM 1397 O O . GLU A 1 185 ? -8.615 5.269 -5.610 1.00 79.19 185 GLU A O 1
ATOM 1402 N N . GLY A 1 186 ? -6.430 5.759 -5.704 1.00 85.38 186 GLY A N 1
ATOM 1403 C CA . GLY A 1 186 ? -5.988 4.681 -4.823 1.00 85.38 186 GLY A CA 1
ATOM 1404 C C . GLY A 1 186 ? -6.366 4.930 -3.361 1.00 85.38 186 GLY A C 1
ATOM 1405 O O . GLY A 1 186 ? -6.857 4.012 -2.709 1.00 85.38 186 GLY A O 1
ATOM 1406 N N . ILE A 1 187 ? -6.232 6.165 -2.867 1.00 83.12 187 ILE A N 1
ATOM 1407 C CA . ILE A 1 187 ? -6.654 6.566 -1.516 1.00 83.12 187 ILE A CA 1
ATOM 1408 C C . ILE A 1 187 ? -8.165 6.353 -1.330 1.00 83.12 187 ILE A C 1
ATOM 1410 O O . ILE A 1 187 ? -8.573 5.725 -0.354 1.00 83.12 187 ILE A O 1
ATOM 1414 N N . GLU A 1 188 ? -9.001 6.757 -2.293 1.00 85.44 188 GLU A N 1
ATOM 1415 C CA . GLU A 1 188 ? -10.450 6.480 -2.260 1.00 85.44 188 GLU A CA 1
ATOM 1416 C C . GLU A 1 188 ? -10.775 4.975 -2.271 1.00 85.44 188 GLU A C 1
ATOM 1418 O O . GLU A 1 188 ? -11.709 4.524 -1.600 1.00 85.44 188 GLU A O 1
ATOM 1423 N N . THR A 1 189 ? -9.967 4.166 -2.962 1.00 92.25 189 THR A N 1
ATOM 1424 C CA . THR A 1 189 ? -10.078 2.698 -2.914 1.00 92.25 189 THR A CA 1
ATOM 1425 C C . THR A 1 189 ? -9.745 2.166 -1.511 1.00 92.25 189 THR A C 1
ATOM 1427 O O . THR A 1 189 ? -10.472 1.327 -0.974 1.00 92.25 189 THR A O 1
ATOM 1430 N N . ILE A 1 190 ? -8.696 2.685 -0.862 1.00 92.81 190 ILE A N 1
ATOM 1431 C CA . ILE A 1 190 ? -8.307 2.284 0.502 1.00 92.81 190 ILE A CA 1
ATOM 1432 C C . ILE A 1 190 ? -9.343 2.746 1.538 1.00 92.81 190 ILE A C 1
ATOM 1434 O O . ILE A 1 190 ? -9.663 1.969 2.436 1.00 92.81 190 ILE A O 1
ATOM 1438 N N . LYS A 1 191 ? -9.963 3.927 1.390 1.00 86.56 191 LYS A N 1
ATOM 1439 C CA . LYS A 1 191 ? -11.084 4.374 2.249 1.00 86.56 191 LYS A CA 1
ATOM 1440 C C . LYS A 1 191 ? -12.272 3.400 2.208 1.00 86.56 191 LYS A C 1
ATOM 1442 O O . LYS A 1 191 ? -12.889 3.129 3.241 1.00 86.56 191 LYS A O 1
ATOM 1447 N N . LYS A 1 192 ? -12.564 2.799 1.047 1.00 92.81 192 LYS A N 1
ATOM 1448 C CA . LYS A 1 192 ? -13.587 1.741 0.914 1.00 92.81 192 LYS A CA 1
ATOM 1449 C C . LYS A 1 192 ? -13.166 0.441 1.610 1.00 92.81 192 LYS A C 1
ATOM 1451 O O . LYS A 1 192 ? -13.972 -0.145 2.331 1.00 92.81 192 LYS A O 1
ATOM 1456 N N . ILE A 1 193 ? -11.904 0.024 1.470 1.00 95.69 193 ILE A N 1
ATOM 1457 C CA . ILE A 1 193 ? -11.340 -1.146 2.174 1.00 95.69 193 ILE A CA 1
ATOM 1458 C C . ILE A 1 193 ? -11.371 -0.937 3.698 1.00 95.69 193 ILE A C 1
ATOM 1460 O O . ILE A 1 193 ? -11.783 -1.828 4.439 1.00 95.69 193 ILE A O 1
ATOM 1464 N N . TYR A 1 194 ? -11.031 0.262 4.169 1.00 93.56 194 TYR A N 1
ATOM 1465 C CA . TYR A 1 194 ? -11.161 0.681 5.562 1.00 93.56 194 TYR A CA 1
ATOM 1466 C C . TYR A 1 194 ? -12.603 0.565 6.074 1.00 93.56 194 TYR A C 1
ATOM 1468 O O . TYR A 1 194 ? -12.839 -0.047 7.116 1.00 93.56 194 TYR A O 1
ATOM 1476 N N . ALA A 1 195 ? -13.582 1.085 5.325 1.00 91.31 195 ALA A N 1
ATOM 1477 C CA . ALA A 1 195 ? -14.995 1.014 5.697 1.00 91.31 195 ALA A CA 1
ATOM 1478 C C . ALA A 1 195 ? -15.526 -0.433 5.779 1.00 91.31 195 ALA A C 1
ATOM 1480 O O . ALA A 1 195 ? -16.469 -0.702 6.526 1.00 91.31 195 ALA A O 1
ATOM 1481 N N . ILE A 1 196 ? -14.908 -1.374 5.054 1.00 93.12 196 ILE A N 1
ATOM 1482 C CA . ILE A 1 196 ? -15.136 -2.816 5.212 1.00 93.12 196 ILE A CA 1
ATOM 1483 C C . ILE A 1 196 ? -14.461 -3.322 6.497 1.00 93.12 196 ILE A C 1
ATOM 1485 O O . ILE A 1 196 ? -15.141 -3.843 7.381 1.00 93.12 196 ILE A O 1
ATOM 1489 N N . LEU A 1 197 ? -13.146 -3.128 6.645 1.00 92.50 197 LEU A N 1
ATOM 1490 C CA . LEU A 1 197 ? -12.344 -3.626 7.775 1.00 92.50 197 LEU A CA 1
ATOM 1491 C C . LEU A 1 197 ? -12.825 -3.117 9.145 1.00 92.50 197 LEU A C 1
ATOM 1493 O O . LEU A 1 197 ? -12.788 -3.869 10.118 1.00 92.50 197 LEU A O 1
ATOM 1497 N N . LYS A 1 198 ? -13.354 -1.889 9.226 1.00 90.50 198 LYS A N 1
ATOM 1498 C CA . LYS A 1 198 ? -13.922 -1.290 10.451 1.00 90.50 198 LYS A CA 1
ATOM 1499 C C . LYS A 1 198 ? -15.093 -2.098 11.036 1.00 90.50 198 LYS A C 1
ATOM 1501 O O . LYS A 1 198 ? -15.343 -2.026 12.236 1.00 90.50 198 LYS A O 1
ATOM 1506 N N . LYS A 1 199 ? -15.777 -2.915 10.222 1.00 89.44 199 LYS A N 1
ATOM 1507 C CA . LYS A 1 199 ? -16.831 -3.857 10.658 1.00 89.44 199 LYS A CA 1
ATOM 1508 C C . LYS A 1 199 ? -16.266 -5.109 11.352 1.00 89.44 199 LYS A C 1
ATOM 1510 O O . LYS A 1 199 ? -17.009 -5.826 12.017 1.00 89.44 199 LYS A O 1
ATOM 1515 N N . TYR A 1 200 ? -14.970 -5.384 11.186 1.00 90.00 200 TYR A N 1
ATOM 1516 C CA . TYR A 1 200 ? -14.298 -6.629 11.569 1.00 90.00 200 TYR A CA 1
ATOM 1517 C C . TYR A 1 200 ? -13.015 -6.378 12.401 1.00 90.00 200 TYR A C 1
ATOM 1519 O O . TYR A 1 200 ? -11.963 -6.935 12.081 1.00 90.00 200 TYR A O 1
ATOM 1527 N N . PRO A 1 201 ? -13.059 -5.584 13.494 1.00 84.88 201 PRO A N 1
ATOM 1528 C CA . PRO A 1 201 ? -11.870 -5.021 14.160 1.00 84.88 201 PRO A CA 1
ATOM 1529 C C . PRO A 1 201 ? -10.890 -6.038 14.776 1.00 84.88 201 PRO A C 1
ATOM 1531 O O . PRO A 1 201 ? -9.774 -5.668 15.130 1.00 84.88 201 PRO A O 1
ATOM 1534 N N . ASN A 1 202 ? -11.280 -7.310 14.891 1.00 86.19 202 ASN A N 1
ATOM 1535 C CA . ASN A 1 202 ? -10.445 -8.392 15.426 1.00 86.19 202 ASN A CA 1
ATOM 1536 C C . ASN A 1 202 ? -9.812 -9.279 14.333 1.00 86.19 202 ASN A C 1
ATOM 1538 O O . ASN A 1 202 ? -9.105 -10.230 14.662 1.00 86.19 202 ASN A O 1
ATOM 1542 N N . LYS A 1 203 ? -10.105 -9.044 13.045 1.00 89.56 203 LYS A N 1
ATOM 1543 C CA . LYS A 1 203 ? -9.600 -9.877 11.943 1.00 89.56 203 LYS A CA 1
ATOM 1544 C C . LYS A 1 203 ? -8.201 -9.445 11.515 1.00 89.56 203 LYS A C 1
ATOM 1546 O O . LYS A 1 203 ? -7.936 -8.256 11.365 1.00 89.56 203 LYS A O 1
ATOM 1551 N N . LYS A 1 204 ? -7.320 -10.430 11.308 1.00 93.69 204 LYS A N 1
ATOM 1552 C CA . LYS A 1 204 ? -5.920 -10.222 10.921 1.00 93.69 204 LYS A CA 1
ATOM 1553 C C . LYS A 1 204 ? -5.697 -10.581 9.458 1.00 93.69 204 LYS A C 1
ATOM 1555 O O . LYS A 1 204 ? -6.169 -11.629 9.025 1.00 93.69 204 LYS A O 1
ATOM 1560 N N . MET A 1 205 ? -4.980 -9.741 8.715 1.00 94.69 205 MET A N 1
ATOM 1561 C CA . MET A 1 205 ? -4.819 -9.849 7.261 1.00 94.69 205 MET A CA 1
ATOM 1562 C C . MET A 1 205 ? -3.344 -9.718 6.834 1.00 94.69 205 MET A C 1
ATOM 1564 O O . MET A 1 205 ? -2.638 -8.830 7.311 1.00 94.69 205 MET A O 1
ATOM 1568 N N . GLU A 1 206 ? -2.888 -10.557 5.900 1.00 97.19 206 GLU A N 1
ATOM 1569 C CA . GLU A 1 206 ? -1.680 -10.320 5.098 1.00 97.19 206 GLU A CA 1
ATOM 1570 C C . GLU A 1 206 ? -2.087 -9.456 3.895 1.00 97.19 206 GLU A C 1
ATOM 1572 O O . GLU A 1 206 ? -2.977 -9.834 3.131 1.00 97.19 206 GLU A O 1
ATOM 1577 N N . ILE A 1 207 ? -1.451 -8.294 3.741 1.00 97.50 207 ILE A N 1
ATOM 1578 C CA . ILE A 1 207 ? -1.560 -7.430 2.564 1.00 97.50 207 ILE A CA 1
ATOM 1579 C C . ILE A 1 207 ? -0.451 -7.856 1.596 1.00 97.50 207 ILE A C 1
ATOM 1581 O O . ILE A 1 207 ? 0.736 -7.614 1.842 1.00 97.50 207 ILE A O 1
ATOM 1585 N N . ALA A 1 208 ? -0.840 -8.550 0.530 1.00 97.50 208 ALA A N 1
ATOM 1586 C CA . ALA A 1 208 ? 0.055 -9.208 -0.414 1.00 97.50 208 ALA A CA 1
ATOM 1587 C C . ALA A 1 208 ? 0.207 -8.379 -1.699 1.00 97.50 208 ALA A C 1
ATOM 1589 O O . ALA A 1 208 ? -0.779 -8.058 -2.362 1.00 97.50 208 ALA A O 1
ATOM 1590 N N . GLY A 1 209 ? 1.444 -8.013 -2.041 1.00 96.88 209 GLY A N 1
ATOM 1591 C CA . GLY A 1 209 ? 1.770 -7.131 -3.164 1.00 96.88 209 GLY A CA 1
ATOM 1592 C C . GLY A 1 209 ? 2.396 -7.884 -4.332 1.00 96.88 209 GLY A C 1
ATOM 1593 O O . GLY A 1 209 ? 3.304 -8.694 -4.139 1.00 96.88 209 GLY A O 1
ATOM 1594 N N . HIS A 1 210 ? 1.946 -7.600 -5.554 1.00 95.38 210 HIS A N 1
ATOM 1595 C CA . HIS A 1 210 ? 2.368 -8.322 -6.755 1.00 95.38 210 HIS A CA 1
ATOM 1596 C C . HIS A 1 210 ? 2.679 -7.386 -7.928 1.00 95.38 210 HIS A C 1
ATOM 1598 O O . HIS A 1 210 ? 2.026 -6.357 -8.119 1.00 95.38 210 HIS A O 1
ATOM 1604 N N . THR A 1 211 ? 3.643 -7.786 -8.755 1.00 90.62 211 THR A N 1
ATOM 1605 C CA . THR A 1 211 ? 3.960 -7.154 -10.044 1.00 90.62 211 THR A CA 1
ATOM 1606 C C . THR A 1 211 ? 3.664 -8.115 -11.197 1.00 90.62 211 THR A C 1
ATOM 1608 O O . THR A 1 211 ? 3.402 -9.304 -11.001 1.00 90.62 211 THR A O 1
ATOM 1611 N N . ASP A 1 212 ? 3.738 -7.609 -12.426 1.00 88.69 212 ASP A N 1
ATOM 1612 C CA . ASP A 1 212 ? 4.074 -8.464 -13.564 1.00 88.69 212 ASP A CA 1
ATOM 1613 C C . ASP A 1 212 ? 5.592 -8.749 -13.601 1.00 88.69 212 ASP A C 1
ATOM 1615 O O . ASP A 1 212 ? 6.304 -8.442 -12.646 1.00 88.69 212 ASP A O 1
ATOM 1619 N N . SER A 1 213 ? 6.071 -9.395 -14.667 1.00 89.44 213 SER A N 1
ATOM 1620 C CA . SER A 1 213 ? 7.483 -9.756 -14.857 1.00 89.44 213 SER A CA 1
ATOM 1621 C C . SER A 1 213 ? 8.208 -8.894 -15.903 1.00 89.44 213 SER A C 1
ATOM 1623 O O . SER A 1 213 ? 9.052 -9.413 -16.638 1.00 89.44 213 SER A O 1
ATOM 1625 N N . ASP A 1 214 ? 7.839 -7.620 -16.059 1.00 87.06 214 ASP A N 1
ATOM 1626 C CA . ASP A 1 214 ? 8.702 -6.639 -16.725 1.00 87.06 214 ASP A CA 1
ATOM 1627 C C . ASP A 1 214 ? 9.628 -5.975 -15.691 1.00 87.06 214 ASP A C 1
ATOM 1629 O O . ASP A 1 214 ? 9.232 -5.735 -14.554 1.00 87.06 214 ASP A O 1
ATO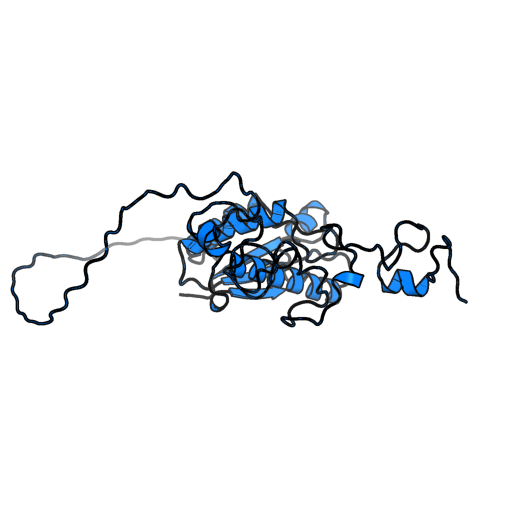M 1633 N N . GLY A 1 215 ? 10.873 -5.683 -16.079 1.00 85.81 215 GLY A N 1
ATOM 1634 C CA . GLY A 1 215 ? 11.884 -5.096 -15.189 1.00 85.81 215 GLY A CA 1
ATOM 1635 C C . GLY A 1 215 ? 12.873 -6.114 -14.609 1.00 85.81 215 GLY A C 1
ATOM 1636 O O . GLY A 1 215 ? 13.186 -7.124 -15.239 1.00 85.81 215 GLY A O 1
ATOM 1637 N N . ASP A 1 216 ? 13.420 -5.804 -13.432 1.00 93.06 216 ASP A N 1
ATOM 1638 C CA . ASP A 1 216 ? 14.319 -6.680 -12.670 1.00 93.06 216 ASP A CA 1
ATOM 1639 C C . ASP A 1 216 ? 13.568 -7.313 -11.491 1.00 93.06 216 ASP A C 1
ATOM 1641 O O . ASP A 1 216 ? 12.855 -6.626 -10.762 1.00 93.06 216 ASP A O 1
ATOM 1645 N N . ALA A 1 217 ? 13.754 -8.615 -11.266 1.00 90.50 217 ALA A N 1
ATOM 1646 C CA . ALA A 1 217 ? 12.997 -9.357 -10.259 1.00 90.50 217 ALA A CA 1
ATOM 1647 C C . ALA A 1 217 ? 13.262 -8.895 -8.808 1.00 90.50 217 ALA A C 1
ATOM 1649 O O . ALA A 1 217 ? 12.373 -9.004 -7.963 1.00 90.50 217 ALA A O 1
ATOM 1650 N N . ALA A 1 218 ? 14.453 -8.365 -8.496 1.00 87.19 218 ALA A N 1
ATOM 1651 C CA . ALA A 1 218 ? 14.759 -7.824 -7.170 1.00 87.19 218 ALA A CA 1
ATOM 1652 C C . ALA A 1 218 ? 14.211 -6.397 -6.998 1.00 87.19 218 ALA A C 1
ATOM 1654 O O . ALA A 1 218 ? 13.749 -6.053 -5.910 1.00 87.19 218 ALA A O 1
ATOM 1655 N N . TYR A 1 219 ? 14.193 -5.592 -8.066 1.00 85.00 219 TYR A N 1
ATOM 1656 C CA . TYR A 1 219 ? 13.453 -4.327 -8.091 1.00 85.00 219 TYR A CA 1
ATOM 1657 C C . TYR A 1 219 ? 11.945 -4.560 -7.893 1.00 85.00 219 TYR A C 1
ATOM 1659 O O . TYR A 1 219 ? 11.363 -4.010 -6.960 1.00 85.00 219 TYR A O 1
ATOM 1667 N N . ASN A 1 220 ? 11.342 -5.461 -8.677 1.00 89.50 220 ASN A N 1
ATOM 1668 C CA . ASN A 1 220 ? 9.934 -5.855 -8.572 1.00 89.50 220 ASN A CA 1
ATOM 1669 C C . ASN A 1 220 ? 9.571 -6.371 -7.172 1.00 89.50 220 ASN A C 1
ATOM 1671 O O . ASN A 1 220 ? 8.520 -6.024 -6.633 1.00 89.50 220 ASN A O 1
ATOM 1675 N N . GLN A 1 221 ? 10.451 -7.164 -6.553 1.00 91.62 221 GLN A N 1
ATOM 1676 C CA . GLN A 1 221 ? 10.282 -7.624 -5.175 1.00 91.62 221 GLN A CA 1
ATOM 1677 C C . GLN A 1 221 ? 10.230 -6.451 -4.180 1.00 91.62 221 GLN A C 1
ATOM 1679 O O . GLN A 1 221 ? 9.304 -6.410 -3.368 1.00 91.62 221 GLN A O 1
ATOM 1684 N N . ASN A 1 222 ? 11.159 -5.491 -4.258 1.00 86.88 222 ASN A N 1
ATOM 1685 C CA . ASN A 1 222 ? 11.179 -4.319 -3.370 1.00 86.88 222 ASN A CA 1
ATOM 1686 C C . ASN A 1 222 ? 9.952 -3.420 -3.588 1.00 86.88 222 ASN A C 1
ATOM 1688 O O . ASN A 1 222 ? 9.206 -3.178 -2.644 1.00 86.88 222 ASN A O 1
ATOM 1692 N N . LEU A 1 223 ? 9.671 -3.034 -4.837 1.00 86.38 223 LEU A N 1
ATOM 1693 C CA . LEU A 1 223 ? 8.528 -2.186 -5.194 1.00 86.38 223 LEU A CA 1
ATOM 1694 C C . LEU A 1 223 ? 7.190 -2.811 -4.763 1.00 86.38 223 LEU A C 1
ATOM 1696 O O . LEU A 1 223 ? 6.272 -2.112 -4.340 1.00 86.38 223 LEU A O 1
ATOM 1700 N N . SER A 1 224 ? 7.066 -4.141 -4.841 1.00 93.44 224 SER A N 1
ATOM 1701 C CA . SER A 1 224 ? 5.869 -4.851 -4.372 1.00 93.44 224 SER A CA 1
ATOM 1702 C C . SER A 1 224 ? 5.703 -4.859 -2.850 1.00 93.44 224 SER A C 1
ATOM 1704 O O . SER A 1 224 ? 4.575 -4.994 -2.387 1.00 93.44 224 SER A O 1
ATOM 1706 N N . GLN A 1 225 ? 6.799 -4.733 -2.093 1.00 92.94 225 GLN A N 1
ATOM 1707 C CA . GLN A 1 225 ? 6.811 -4.647 -0.632 1.00 92.94 225 GLN A CA 1
ATOM 1708 C C . GLN A 1 225 ? 6.480 -3.215 -0.197 1.00 92.94 225 GLN A C 1
ATOM 1710 O O . GLN A 1 225 ? 5.480 -3.007 0.483 1.00 92.94 225 GLN A O 1
ATOM 1715 N N . GLU A 1 226 ? 7.229 -2.236 -0.712 1.00 85.25 226 GLU A N 1
ATOM 1716 C CA . GLU A 1 226 ? 7.048 -0.799 -0.457 1.00 85.25 226 GLU A CA 1
ATOM 1717 C C . GLU A 1 226 ? 5.589 -0.367 -0.725 1.00 85.25 226 GLU A C 1
ATOM 1719 O O . GLU A 1 226 ? 4.970 0.307 0.095 1.00 85.25 226 GLU A O 1
ATOM 1724 N N . ARG A 1 227 ? 4.967 -0.861 -1.809 1.00 90.81 227 ARG A N 1
ATOM 1725 C CA . ARG A 1 227 ? 3.541 -0.623 -2.109 1.00 90.81 227 ARG A CA 1
ATOM 1726 C C . ARG A 1 227 ? 2.564 -1.128 -1.047 1.00 90.81 227 ARG A C 1
ATOM 1728 O O . ARG A 1 227 ? 1.568 -0.456 -0.794 1.00 90.81 227 ARG A O 1
ATOM 1735 N N . VAL A 1 228 ? 2.785 -2.301 -0.449 1.00 96.12 228 VAL A N 1
ATOM 1736 C CA . VAL A 1 228 ? 1.862 -2.826 0.578 1.00 96.12 228 VAL A CA 1
ATOM 1737 C C . VAL A 1 228 ? 2.148 -2.277 1.967 1.00 96.12 228 VAL A C 1
ATOM 1739 O O . VAL A 1 228 ? 1.213 -2.160 2.758 1.00 96.12 228 VAL A O 1
ATOM 1742 N N . ASP A 1 229 ? 3.384 -1.861 2.238 1.00 88.50 229 ASP A N 1
ATOM 1743 C CA . ASP A 1 229 ? 3.718 -1.090 3.435 1.00 88.50 229 ASP A CA 1
ATOM 1744 C C . ASP A 1 229 ? 3.010 0.277 3.420 1.00 88.50 229 ASP A C 1
ATOM 1746 O O . ASP A 1 229 ? 2.340 0.609 4.400 1.00 88.50 229 ASP A O 1
ATOM 1750 N N . MET A 1 230 ? 2.984 0.990 2.284 1.00 85.50 230 MET A N 1
ATOM 1751 C CA . MET A 1 230 ? 2.182 2.220 2.140 1.00 85.50 230 MET A CA 1
ATOM 1752 C C . MET A 1 230 ? 0.668 1.974 2.283 1.00 85.50 230 MET A C 1
ATOM 1754 O O . MET A 1 230 ? -0.024 2.751 2.940 1.00 85.50 230 MET A O 1
ATOM 1758 N N . VAL A 1 231 ? 0.132 0.867 1.746 1.00 92.88 231 VAL A N 1
ATOM 1759 C CA . VAL A 1 231 ? -1.290 0.502 1.948 1.00 92.88 231 VAL A CA 1
ATOM 1760 C C . VAL A 1 231 ? -1.593 0.204 3.421 1.00 92.88 231 VAL A C 1
ATOM 1762 O O . VAL A 1 231 ? -2.667 0.561 3.908 1.00 92.88 231 VAL A O 1
ATOM 1765 N N . LYS A 1 232 ? -0.660 -0.413 4.158 1.00 93.31 232 LYS A N 1
ATOM 1766 C CA . LYS A 1 232 ? -0.790 -0.598 5.609 1.00 93.31 232 LYS A CA 1
ATOM 1767 C C . LYS A 1 232 ? -0.733 0.737 6.358 1.00 93.31 232 LYS A C 1
ATOM 1769 O O . LYS A 1 232 ? -1.544 0.920 7.261 1.00 93.31 232 LYS A O 1
ATOM 1774 N N . LYS A 1 233 ? 0.182 1.642 5.990 1.00 85.12 233 LYS A N 1
ATOM 1775 C CA . LYS A 1 233 ? 0.339 2.980 6.590 1.00 85.12 233 LYS A CA 1
ATOM 1776 C C . LYS A 1 233 ? -0.982 3.762 6.514 1.00 85.12 233 LYS A C 1
ATOM 1778 O O . LYS A 1 233 ? -1.571 4.032 7.561 1.00 85.12 233 LYS A O 1
ATOM 1783 N N . ALA A 1 234 ? -1.545 3.897 5.310 1.00 83.44 234 ALA A N 1
ATOM 1784 C CA . ALA A 1 234 ? -2.850 4.529 5.074 1.00 83.44 234 ALA A CA 1
ATOM 1785 C C . ALA A 1 234 ? -4.002 3.910 5.899 1.00 83.44 234 ALA A C 1
ATOM 1787 O O . ALA A 1 234 ? -4.836 4.617 6.465 1.00 83.44 234 ALA A O 1
ATOM 1788 N N . LEU A 1 235 ? -4.053 2.576 6.019 1.00 88.44 235 LEU A N 1
ATOM 1789 C CA . LEU A 1 235 ? -5.075 1.896 6.828 1.00 88.44 235 LEU A CA 1
ATOM 1790 C C . LEU A 1 235 ? -4.925 2.131 8.341 1.00 88.44 235 LEU A C 1
ATOM 1792 O O . LEU A 1 235 ? -5.931 2.084 9.054 1.00 88.44 235 LEU A O 1
ATOM 1796 N N . ILE A 1 236 ? -3.707 2.374 8.834 1.00 85.81 236 ILE A N 1
ATOM 1797 C CA . ILE A 1 236 ? -3.454 2.703 10.244 1.00 85.81 236 ILE A CA 1
ATOM 1798 C C . ILE A 1 236 ? -3.933 4.121 10.556 1.00 85.81 236 ILE A C 1
ATOM 1800 O O . ILE A 1 236 ? -4.615 4.308 11.559 1.00 85.81 236 ILE A O 1
ATOM 1804 N N . GLN A 1 237 ? -3.656 5.084 9.676 1.00 77.06 237 GLN A N 1
ATOM 1805 C CA . GLN A 1 237 ? -3.990 6.507 9.862 1.00 77.06 237 GLN A CA 1
ATOM 1806 C C . GLN A 1 237 ? -5.500 6.764 9.816 1.00 77.06 237 GLN A C 1
ATOM 1808 O O . GLN A 1 237 ? -6.043 7.526 10.613 1.00 77.06 237 GLN A O 1
ATOM 1813 N N . PHE A 1 238 ? -6.236 6.001 9.000 1.00 81.62 238 PHE A N 1
ATOM 1814 C CA . PHE A 1 238 ? -7.702 5.968 9.081 1.00 81.62 238 PHE A CA 1
ATOM 1815 C C . PHE A 1 238 ? -8.228 5.365 10.410 1.00 81.62 238 PHE A C 1
ATOM 1817 O O . PHE A 1 238 ? -9.428 5.424 10.692 1.00 81.62 238 PHE A O 1
ATOM 1824 N N . GLY A 1 239 ? -7.363 4.798 11.258 1.00 81.31 239 GLY A N 1
ATOM 1825 C CA . GLY A 1 239 ? -7.672 4.376 12.627 1.00 81.31 239 GLY A CA 1
ATOM 1826 C C . GLY A 1 239 ? -7.850 2.867 12.823 1.00 81.31 239 GLY A C 1
ATOM 1827 O O . GLY A 1 239 ? -8.640 2.457 13.676 1.00 81.31 239 GLY A O 1
ATOM 1828 N N . LEU A 1 240 ? -7.175 2.015 12.039 1.00 86.69 240 LEU A N 1
ATOM 1829 C CA . LEU A 1 240 ? -7.149 0.562 12.278 1.00 86.69 240 LEU A CA 1
ATOM 1830 C C . LEU A 1 240 ? -5.873 0.135 13.018 1.00 86.69 240 LEU A C 1
ATOM 1832 O O . LEU A 1 240 ? -4.783 0.625 12.741 1.00 86.69 240 LEU A O 1
ATOM 1836 N N . ASN A 1 241 ? -5.980 -0.848 13.920 1.00 86.69 241 ASN A N 1
ATOM 1837 C CA . ASN A 1 241 ? -4.810 -1.367 14.636 1.00 86.69 241 ASN A CA 1
ATOM 1838 C C . ASN A 1 241 ? -3.804 -2.023 13.664 1.00 86.69 241 ASN A C 1
ATOM 1840 O O . ASN A 1 241 ? -4.086 -3.069 13.074 1.00 86.69 241 ASN A O 1
ATOM 1844 N N . GLY A 1 242 ? -2.598 -1.456 13.566 1.00 87.62 242 GLY A N 1
ATOM 1845 C CA . GLY A 1 242 ? -1.495 -1.970 12.749 1.00 87.62 242 GLY A CA 1
ATOM 1846 C C . GLY A 1 242 ? -1.016 -3.387 13.099 1.00 87.62 242 GLY A C 1
ATOM 1847 O O . GLY A 1 242 ? -0.403 -4.037 12.251 1.00 87.62 242 GLY A O 1
ATOM 1848 N N . GLU A 1 243 ? -1.322 -3.906 14.295 1.00 90.69 243 GLU A N 1
ATOM 1849 C CA . GLU A 1 243 ? -1.065 -5.300 14.708 1.00 90.69 243 GLU A CA 1
ATOM 1850 C C . GLU A 1 243 ? -2.007 -6.331 14.059 1.00 90.69 243 GLU A C 1
ATOM 1852 O O . GLU A 1 243 ? -1.792 -7.547 14.183 1.00 90.69 243 GLU A O 1
ATOM 1857 N N . ASN A 1 244 ? -3.073 -5.874 13.397 1.00 91.56 244 ASN A N 1
ATOM 1858 C CA . ASN A 1 244 ? -3.937 -6.731 12.589 1.00 91.56 244 ASN A CA 1
ATOM 1859 C C . ASN A 1 244 ? -3.376 -6.958 11.179 1.00 91.56 244 ASN A C 1
ATOM 1861 O O . ASN A 1 244 ? -3.847 -7.861 10.494 1.00 91.56 244 ASN A O 1
ATOM 1865 N N . PHE A 1 245 ? -2.372 -6.194 10.740 1.00 95.19 245 PHE A N 1
ATOM 1866 C CA . PHE A 1 245 ? -1.877 -6.242 9.364 1.00 95.19 245 PHE A CA 1
ATOM 1867 C C . PHE A 1 245 ? -0.417 -6.685 9.298 1.00 95.19 245 PHE A C 1
ATOM 1869 O O . PHE A 1 245 ? 0.463 -6.054 9.888 1.00 95.19 245 PHE A O 1
ATOM 1876 N N . THR A 1 246 ? -0.136 -7.727 8.519 1.00 95.75 246 THR A N 1
ATOM 1877 C CA . THR A 1 246 ? 1.219 -7.998 8.016 1.00 95.75 246 THR A CA 1
ATOM 1878 C C . THR A 1 246 ? 1.289 -7.638 6.541 1.00 95.75 246 THR A C 1
ATOM 1880 O O . THR A 1 246 ? 0.286 -7.686 5.838 1.00 95.75 246 THR A O 1
ATOM 1883 N N . THR A 1 247 ? 2.467 -7.282 6.056 1.00 96.88 247 THR A N 1
ATOM 1884 C CA . THR A 1 247 ? 2.692 -6.797 4.691 1.00 96.88 247 THR A CA 1
ATOM 1885 C C . THR A 1 247 ? 3.734 -7.653 4.003 1.00 96.88 247 THR A C 1
ATOM 1887 O O . THR A 1 247 ? 4.683 -8.119 4.641 1.00 96.88 247 THR A O 1
ATOM 1890 N N . LYS A 1 248 ? 3.541 -7.918 2.708 1.00 96.94 248 LYS A N 1
ATOM 1891 C CA . LYS A 1 248 ? 4.427 -8.817 1.971 1.00 96.94 248 LYS A CA 1
ATOM 1892 C C . LYS A 1 248 ? 4.419 -8.576 0.471 1.00 96.94 248 LYS A C 1
ATOM 1894 O O . LYS A 1 248 ? 3.472 -8.928 -0.232 1.00 96.94 248 LYS A O 1
ATOM 1899 N N . GLY A 1 249 ? 5.529 -8.055 -0.026 1.00 96.25 249 GLY A N 1
ATOM 1900 C CA . GLY A 1 249 ? 5.847 -8.103 -1.441 1.00 96.25 249 GLY A CA 1
ATOM 1901 C C . GLY A 1 249 ? 6.135 -9.536 -1.884 1.00 96.25 249 GLY A C 1
ATOM 1902 O O . GLY A 1 249 ? 6.870 -10.273 -1.222 1.00 96.25 249 GLY A O 1
ATOM 1903 N N . TYR A 1 250 ? 5.581 -9.928 -3.024 1.00 96.31 250 TYR A N 1
ATOM 1904 C CA . TYR A 1 250 ? 5.895 -11.172 -3.729 1.00 96.31 250 TYR A CA 1
ATOM 1905 C C . TYR A 1 250 ? 6.527 -10.918 -5.108 1.00 96.31 250 TYR A C 1
ATOM 1907 O O . TYR A 1 250 ? 6.891 -11.882 -5.791 1.00 96.31 250 TYR A O 1
ATOM 1915 N N . GLY A 1 251 ? 6.604 -9.659 -5.550 1.00 94.88 251 GLY A N 1
ATOM 1916 C CA . GLY A 1 251 ? 6.999 -9.271 -6.902 1.00 94.88 251 GLY A CA 1
ATOM 1917 C C . GLY A 1 251 ? 6.258 -10.086 -7.963 1.00 94.88 251 GLY A C 1
ATOM 1918 O O . GLY A 1 251 ? 5.050 -10.323 -7.875 1.00 94.88 251 GLY A O 1
ATOM 1919 N N . GLU A 1 252 ? 7.022 -10.591 -8.924 1.00 92.62 252 GLU A N 1
ATOM 1920 C CA . GLU A 1 252 ? 6.555 -11.465 -10.001 1.00 92.62 252 GLU A CA 1
ATOM 1921 C C . GLU A 1 252 ? 6.396 -12.945 -9.593 1.00 92.62 252 GLU A C 1
ATOM 1923 O O . GLU A 1 252 ? 5.913 -13.751 -10.386 1.00 92.62 252 GLU A O 1
ATOM 1928 N N . SER A 1 253 ? 6.783 -13.339 -8.369 1.00 94.38 253 SER A N 1
ATOM 1929 C CA . SER A 1 253 ? 6.870 -14.757 -7.958 1.00 94.38 253 SER A CA 1
ATOM 1930 C C . SER A 1 253 ? 5.518 -15.447 -7.721 1.00 94.38 253 SER A C 1
ATOM 1932 O O . SER A 1 253 ? 5.457 -16.671 -7.554 1.00 94.38 253 SER A O 1
ATOM 1934 N N . LYS A 1 254 ? 4.426 -14.672 -7.701 1.00 93.12 254 LYS A N 1
ATOM 1935 C CA . LYS A 1 254 ? 3.040 -15.129 -7.503 1.00 93.12 254 LYS A CA 1
ATOM 1936 C C . LYS A 1 254 ? 2.096 -14.517 -8.555 1.00 93.12 254 LYS A C 1
ATOM 1938 O O . LYS A 1 254 ? 1.241 -13.691 -8.211 1.00 93.12 254 LYS A O 1
ATOM 1943 N N . PRO A 1 255 ? 2.246 -14.902 -9.836 1.00 92.31 255 PRO A N 1
ATOM 1944 C CA . PRO A 1 255 ? 1.348 -14.464 -10.892 1.00 92.31 255 PRO A CA 1
ATOM 1945 C C . PRO A 1 255 ? -0.020 -15.145 -10.741 1.00 92.31 255 PRO A C 1
ATOM 1947 O O . PRO A 1 255 ? -0.101 -16.345 -10.482 1.00 92.31 255 PRO A O 1
ATOM 1950 N N . LEU A 1 256 ? -1.091 -14.378 -10.936 1.00 90.06 256 LEU A N 1
ATOM 1951 C CA . LEU A 1 256 ? -2.470 -14.872 -11.013 1.00 90.06 256 LEU A CA 1
ATOM 1952 C C . LEU A 1 256 ? -2.767 -15.482 -12.396 1.00 90.06 256 LEU A C 1
ATOM 1954 O O . LEU A 1 256 ? -3.568 -16.404 -12.528 1.00 90.06 256 LEU A O 1
ATOM 1958 N N . VAL A 1 257 ? -2.102 -14.965 -13.431 1.00 92.06 257 VAL A N 1
ATOM 1959 C CA . VAL A 1 257 ? -2.214 -15.367 -14.842 1.00 92.06 257 VAL A CA 1
ATOM 1960 C C . VAL A 1 257 ? -0.835 -15.315 -15.522 1.00 92.06 257 VAL A C 1
ATOM 1962 O O . VAL A 1 257 ? 0.055 -14.629 -15.023 1.00 92.06 257 VAL A O 1
ATOM 1965 N N . PRO A 1 258 ? -0.598 -15.995 -16.658 1.00 93.88 258 PRO A N 1
ATOM 1966 C CA . PRO A 1 258 ? 0.695 -15.926 -17.346 1.00 93.88 258 PRO A CA 1
ATOM 1967 C C . PRO A 1 258 ? 1.064 -14.492 -17.766 1.00 93.88 258 PRO A C 1
ATOM 1969 O O . PRO A 1 258 ? 0.221 -13.769 -18.284 1.00 93.88 258 PRO A O 1
ATOM 1972 N N . ASN A 1 259 ? 2.329 -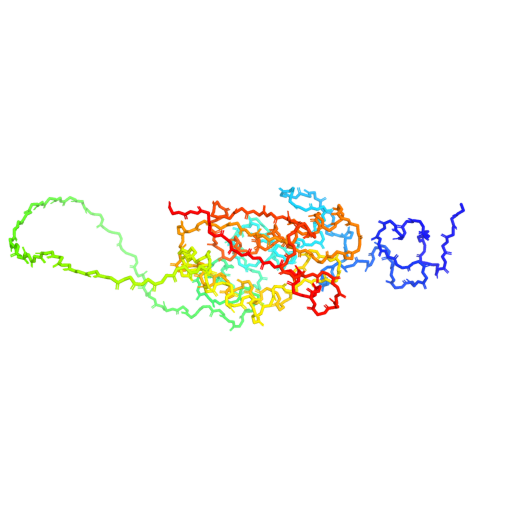14.078 -17.618 1.00 88.94 259 ASN A N 1
ATOM 1973 C CA . ASN A 1 259 ? 2.827 -12.758 -18.060 1.00 88.94 259 ASN A CA 1
ATOM 1974 C C . ASN A 1 259 ? 3.003 -12.653 -19.600 1.00 88.94 259 ASN A C 1
ATOM 1976 O O . ASN A 1 259 ? 3.949 -12.043 -20.094 1.00 88.94 259 ASN A O 1
ATOM 1980 N N . ASP A 1 260 ? 2.107 -13.275 -20.368 1.00 92.75 260 ASP A N 1
ATOM 1981 C CA . ASP A 1 260 ? 2.185 -13.442 -21.827 1.00 92.75 260 ASP A CA 1
ATOM 1982 C C . ASP A 1 260 ? 1.624 -12.262 -22.641 1.00 92.75 260 ASP A C 1
ATOM 1984 O O . ASP A 1 260 ? 1.911 -12.134 -23.832 1.00 92.75 260 ASP A O 1
ATOM 1988 N N . SER A 1 261 ? 0.830 -11.399 -22.007 1.00 92.00 261 SER A N 1
ATOM 1989 C CA . SER A 1 261 ? 0.035 -10.352 -22.652 1.00 92.00 261 SER A CA 1
ATOM 1990 C C . SER A 1 261 ? -0.117 -9.125 -21.741 1.00 92.00 261 SER A C 1
ATOM 1992 O O . SER A 1 261 ? -0.154 -9.286 -20.515 1.00 92.00 261 SER A O 1
ATOM 1994 N N . PRO A 1 262 ? -0.223 -7.895 -22.288 1.00 86.44 262 PRO A N 1
ATOM 1995 C CA . PRO A 1 262 ? -0.433 -6.680 -21.492 1.00 86.44 262 PRO A CA 1
ATOM 1996 C C . PRO A 1 262 ? -1.642 -6.769 -20.550 1.00 86.44 262 PRO A C 1
ATOM 1998 O O . PRO A 1 262 ? -1.583 -6.302 -19.413 1.00 86.44 262 PRO A O 1
ATOM 2001 N N . GLU A 1 263 ? -2.715 -7.422 -20.998 1.00 87.62 263 GLU A N 1
ATOM 2002 C CA . GLU A 1 263 ? -3.958 -7.629 -20.257 1.00 87.62 263 GLU A CA 1
ATOM 2003 C C . GLU A 1 263 ? -3.779 -8.586 -19.072 1.00 87.62 263 GLU A C 1
ATOM 2005 O O . GLU A 1 263 ? -4.406 -8.395 -18.032 1.00 87.62 263 GLU A O 1
ATOM 2010 N N . ASN A 1 264 ? -2.930 -9.612 -19.195 1.00 90.62 264 ASN A N 1
ATOM 2011 C CA . ASN A 1 264 ? -2.623 -10.505 -18.078 1.00 90.62 264 ASN A CA 1
ATOM 2012 C C . ASN A 1 264 ? -1.598 -9.886 -17.118 1.00 90.62 264 ASN A C 1
ATOM 2014 O O . ASN A 1 264 ? -1.777 -9.969 -15.904 1.00 90.62 264 ASN A O 1
ATOM 2018 N N . LYS A 1 265 ? -0.596 -9.163 -17.632 1.00 86.62 265 LYS A N 1
ATOM 2019 C CA . LYS A 1 265 ? 0.324 -8.357 -16.811 1.00 86.62 265 LYS A CA 1
ATOM 2020 C C . LYS A 1 265 ? -0.430 -7.338 -15.946 1.00 86.62 265 LYS A C 1
ATOM 2022 O O . LYS A 1 265 ? -0.186 -7.240 -14.747 1.00 86.62 265 LYS A O 1
ATOM 2027 N N . ALA A 1 266 ? -1.437 -6.668 -16.514 1.00 84.94 266 ALA A N 1
ATOM 2028 C CA . ALA A 1 266 ? -2.313 -5.752 -15.781 1.00 84.94 266 ALA A CA 1
ATOM 2029 C C . ALA A 1 266 ? -3.129 -6.416 -14.653 1.00 84.94 266 ALA A C 1
ATOM 2031 O O . ALA A 1 266 ? -3.447 -5.739 -13.681 1.00 84.94 266 ALA A O 1
ATOM 2032 N N . LYS A 1 267 ? -3.435 -7.719 -14.748 1.00 86.69 267 LYS A N 1
ATOM 2033 C CA . LYS A 1 267 ? -4.054 -8.492 -13.653 1.00 86.69 267 LYS A CA 1
ATOM 2034 C C . LYS A 1 267 ? -3.037 -8.938 -12.604 1.00 86.69 267 LYS A C 1
ATOM 2036 O O . LYS A 1 267 ? -3.422 -9.151 -11.465 1.00 86.69 267 LYS A O 1
ATOM 2041 N N . ASN A 1 268 ? -1.766 -9.110 -12.972 1.00 89.81 268 ASN A N 1
ATOM 2042 C CA . ASN A 1 268 ? -0.713 -9.517 -12.038 1.00 89.81 268 ASN A CA 1
ATOM 2043 C C . ASN A 1 268 ? -0.232 -8.360 -11.153 1.00 89.81 268 ASN A C 1
ATOM 2045 O O . ASN A 1 268 ? 0.037 -8.599 -9.978 1.00 89.81 268 ASN A O 1
ATOM 2049 N N . ARG A 1 269 ? -0.200 -7.124 -11.676 1.00 90.50 269 ARG A N 1
ATOM 2050 C CA . ARG A 1 269 ? 0.006 -5.888 -10.897 1.00 90.50 269 ARG A CA 1
ATOM 2051 C C . ARG A 1 269 ? -1.198 -5.609 -9.985 1.00 90.50 269 ARG A C 1
ATOM 2053 O O . ARG A 1 269 ? -2.115 -4.885 -10.372 1.00 90.50 269 ARG A O 1
ATOM 2060 N N . ARG A 1 270 ? -1.210 -6.208 -8.792 1.00 92.56 270 ARG A N 1
ATOM 2061 C CA . ARG A 1 270 ? -2.355 -6.191 -7.865 1.00 92.56 270 ARG A CA 1
ATOM 2062 C C . ARG A 1 270 ? -1.919 -6.191 -6.398 1.00 92.56 270 ARG A C 1
ATOM 2064 O O . ARG A 1 270 ? -0.796 -6.577 -6.076 1.00 92.56 270 ARG A O 1
ATOM 2071 N N . VAL A 1 271 ? -2.855 -5.824 -5.528 1.00 96.25 271 VAL A N 1
ATOM 2072 C CA . VAL A 1 271 ? -2.783 -6.030 -4.076 1.00 96.25 271 VAL A CA 1
ATOM 2073 C C . VAL A 1 271 ? -3.894 -7.008 -3.685 1.00 96.25 271 VAL A C 1
ATOM 2075 O O . VAL A 1 271 ? -4.993 -6.932 -4.232 1.00 96.25 271 VAL A O 1
ATOM 2078 N N . GLU A 1 272 ? -3.622 -7.922 -2.758 1.00 95.31 272 GLU A N 1
ATOM 2079 C CA . GLU A 1 272 ? -4.606 -8.837 -2.164 1.00 95.31 272 GLU A CA 1
ATOM 2080 C C . GLU A 1 272 ? -4.629 -8.691 -0.635 1.00 95.31 272 GLU A C 1
ATOM 2082 O O . GLU A 1 272 ? -3.633 -8.310 -0.025 1.00 95.31 272 GLU A O 1
ATOM 2087 N N . PHE A 1 273 ? -5.762 -9.024 -0.013 1.00 95.81 273 PHE A N 1
ATOM 2088 C CA . PHE A 1 273 ? -5.916 -9.108 1.442 1.00 95.81 273 PHE A CA 1
ATOM 2089 C C . PHE A 1 273 ? -6.301 -10.544 1.812 1.00 95.81 273 PHE A C 1
ATOM 2091 O O . PHE A 1 273 ? -7.337 -11.040 1.366 1.00 95.81 273 PHE A O 1
ATOM 2098 N N . ILE A 1 274 ? -5.473 -11.210 2.618 1.00 94.81 274 ILE A N 1
ATOM 2099 C CA . ILE A 1 274 ? -5.577 -12.645 2.929 1.00 94.81 274 ILE A CA 1
ATOM 2100 C C . ILE A 1 274 ? -5.718 -12.829 4.445 1.00 94.81 274 ILE A C 1
ATOM 2102 O O . ILE A 1 274 ? -4.872 -12.355 5.195 1.00 94.81 274 ILE A O 1
ATOM 2106 N N . LEU A 1 275 ? -6.754 -13.520 4.919 1.00 92.81 275 LEU A N 1
ATOM 2107 C CA . LEU A 1 275 ? -7.001 -13.750 6.345 1.00 92.81 275 LEU A CA 1
ATOM 2108 C C . LEU A 1 275 ? -5.907 -14.630 6.980 1.00 92.81 275 LEU A C 1
ATOM 2110 O O . LEU A 1 275 ? -5.642 -15.745 6.528 1.00 92.81 275 LEU A O 1
ATOM 2114 N N . ILE A 1 276 ? -5.345 -14.173 8.100 1.00 88.88 276 ILE A N 1
ATOM 2115 C CA . ILE A 1 276 ? -4.361 -14.903 8.914 1.00 88.88 276 ILE A CA 1
ATOM 2116 C C . ILE A 1 276 ? -5.077 -15.666 10.047 1.00 88.88 276 ILE A C 1
ATOM 2118 O O . ILE A 1 276 ? -4.842 -15.427 11.230 1.00 88.88 276 ILE A O 1
ATOM 2122 N N . GLY A 1 277 ? -5.958 -16.596 9.666 1.00 72.69 277 GLY A N 1
ATOM 2123 C CA . GLY A 1 277 ? -6.685 -17.481 10.586 1.00 72.69 277 GLY A CA 1
ATOM 2124 C C . GLY A 1 277 ? -7.846 -16.844 11.368 1.00 72.69 277 GLY A C 1
ATOM 2125 O O . GLY A 1 277 ? -8.249 -15.703 11.130 1.00 72.69 277 GLY A O 1
ATOM 2126 N N . GLU A 1 278 ? -8.395 -17.627 12.301 1.00 55.41 278 GLU A N 1
ATOM 2127 C CA . GLU A 1 278 ? -9.399 -17.226 13.302 1.00 55.41 278 GLU A CA 1
ATOM 2128 C C . GLU A 1 278 ? -8.907 -17.530 14.724 1.00 55.41 278 GLU A C 1
ATOM 2130 O O . GLU A 1 278 ? -8.189 -18.545 14.886 1.00 55.41 278 GLU A O 1
#